Protein AF-A0A5C8IDQ5-F1 (afdb_monomer_lite)

Structure (mmCIF, N/CA/C/O backbone):
data_AF-A0A5C8IDQ5-F1
#
_entry.id   AF-A0A5C8IDQ5-F1
#
loop_
_atom_site.group_PDB
_atom_site.id
_atom_site.type_symbol
_atom_site.label_atom_id
_atom_site.label_alt_id
_atom_site.label_comp_id
_atom_site.label_asym_id
_atom_site.label_entity_id
_atom_site.label_seq_id
_atom_site.pdbx_PDB_ins_code
_atom_site.Cartn_x
_atom_site.Cartn_y
_atom_site.Cartn_z
_atom_site.occupancy
_atom_site.B_iso_or_equiv
_atom_site.auth_seq_id
_atom_site.auth_comp_id
_atom_site.auth_asym_id
_atom_site.auth_atom_id
_atom_site.pdbx_PDB_model_num
ATOM 1 N N . MET A 1 1 ? 40.822 -5.733 -47.829 1.00 59.22 1 MET A N 1
ATOM 2 C CA . MET A 1 1 ? 40.586 -5.567 -46.381 1.00 59.22 1 MET A CA 1
ATOM 3 C C . MET A 1 1 ? 41.148 -6.807 -45.716 1.00 59.22 1 MET A C 1
ATOM 5 O O . MET A 1 1 ? 40.797 -7.890 -46.171 1.00 59.22 1 MET A O 1
ATOM 9 N N . SER A 1 2 ? 42.101 -6.673 -44.792 1.00 81.75 2 SER A N 1
ATOM 10 C CA . SER A 1 2 ? 42.736 -7.850 -44.186 1.00 81.75 2 SER A CA 1
ATOM 11 C C . SER A 1 2 ? 41.795 -8.500 -43.164 1.00 81.75 2 SER A C 1
ATOM 13 O O . SER A 1 2 ? 40.924 -7.827 -42.611 1.00 81.75 2 SER A O 1
ATOM 15 N N . GLU A 1 3 ? 41.952 -9.799 -42.894 1.00 78.94 3 GLU A N 1
ATOM 16 C CA . GLU A 1 3 ? 41.183 -10.482 -41.836 1.00 78.94 3 GLU A CA 1
ATOM 17 C C . GLU A 1 3 ? 41.363 -9.810 -40.464 1.00 78.94 3 GLU A C 1
ATOM 19 O O . GLU A 1 3 ? 40.427 -9.766 -39.666 1.00 78.94 3 GLU A O 1
ATOM 24 N N . ALA A 1 4 ? 42.537 -9.222 -40.211 1.00 78.56 4 ALA A N 1
ATOM 25 C CA . ALA A 1 4 ? 42.820 -8.473 -38.991 1.00 78.56 4 ALA A CA 1
ATOM 26 C C . ALA A 1 4 ? 41.964 -7.198 -38.874 1.00 78.56 4 ALA A C 1
ATOM 28 O O . ALA A 1 4 ? 41.450 -6.900 -37.794 1.00 78.56 4 ALA A O 1
ATOM 29 N N . ASP A 1 5 ? 41.742 -6.483 -39.983 1.00 79.69 5 ASP A N 1
ATOM 30 C CA . ASP A 1 5 ? 40.886 -5.287 -40.010 1.00 79.69 5 ASP A CA 1
ATOM 31 C C . ASP A 1 5 ? 39.414 -5.642 -39.749 1.00 79.69 5 ASP A C 1
ATOM 33 O O . ASP A 1 5 ? 38.703 -4.907 -39.059 1.00 79.69 5 ASP A O 1
ATOM 37 N N . ALA A 1 6 ? 38.961 -6.792 -40.262 1.00 79.06 6 ALA A N 1
ATOM 38 C CA . ALA A 1 6 ? 37.604 -7.289 -40.048 1.00 79.06 6 ALA A CA 1
ATOM 39 C C . ALA A 1 6 ? 37.355 -7.667 -38.576 1.00 79.06 6 ALA A C 1
ATOM 41 O O . ALA A 1 6 ? 36.328 -7.290 -38.007 1.00 79.06 6 ALA A O 1
ATOM 42 N N . TRP A 1 7 ? 38.312 -8.344 -37.931 1.00 83.25 7 TRP A N 1
ATOM 43 C CA . TRP A 1 7 ? 38.231 -8.687 -36.507 1.00 83.25 7 TRP A CA 1
ATOM 44 C C . TRP A 1 7 ? 38.243 -7.457 -35.592 1.00 83.25 7 TRP A C 1
ATOM 46 O O . TRP A 1 7 ? 37.446 -7.376 -34.655 1.00 83.25 7 TRP A O 1
ATOM 56 N N . LEU A 1 8 ? 39.089 -6.466 -35.888 1.00 84.88 8 LEU A N 1
ATOM 57 C CA . LEU A 1 8 ? 39.118 -5.189 -35.167 1.00 84.88 8 LEU A CA 1
ATOM 58 C C . LEU A 1 8 ? 37.800 -4.416 -35.304 1.00 84.88 8 LEU A C 1
ATOM 60 O O . LEU A 1 8 ? 37.306 -3.863 -34.318 1.00 84.88 8 LEU A O 1
ATOM 64 N N . ALA A 1 9 ? 37.210 -4.392 -36.501 1.00 82.00 9 ALA A N 1
ATOM 65 C CA . ALA A 1 9 ? 35.910 -3.765 -36.729 1.00 82.00 9 ALA A CA 1
ATOM 66 C C . ALA A 1 9 ? 34.789 -4.471 -35.948 1.00 82.00 9 ALA A C 1
ATOM 68 O O . ALA A 1 9 ? 33.959 -3.801 -35.331 1.00 82.00 9 ALA A O 1
ATOM 69 N N . PHE A 1 10 ? 34.798 -5.807 -35.915 1.00 84.62 10 PHE A N 1
ATOM 70 C CA . PHE A 1 10 ? 33.817 -6.596 -35.170 1.00 84.62 10 PHE A CA 1
ATOM 71 C C . PHE A 1 10 ? 33.925 -6.378 -33.654 1.00 84.62 10 PHE A C 1
ATOM 73 O O . PHE A 1 10 ? 32.913 -6.133 -33.000 1.00 84.62 10 PHE A O 1
ATOM 80 N N . SER A 1 11 ? 35.144 -6.382 -33.100 1.00 85.19 11 SER A N 1
ATOM 81 C CA . SER A 1 11 ? 35.372 -6.105 -31.673 1.00 85.19 11 SER A CA 1
ATOM 82 C C . SER A 1 11 ? 34.874 -4.714 -31.282 1.00 85.19 11 SER A C 1
ATOM 84 O O . SER A 1 11 ? 34.146 -4.573 -30.305 1.00 85.19 11 SER A O 1
ATOM 86 N N . ARG A 1 12 ? 35.189 -3.685 -32.080 1.00 89.38 12 ARG A N 1
ATOM 87 C CA . ARG A 1 12 ? 34.711 -2.316 -31.823 1.00 89.38 12 ARG A CA 1
ATOM 88 C C . ARG A 1 12 ? 33.191 -2.214 -31.897 1.00 89.38 12 ARG A C 1
ATOM 90 O O . ARG A 1 12 ? 32.588 -1.518 -31.086 1.00 89.38 12 ARG A O 1
ATOM 97 N N . ALA A 1 13 ? 32.563 -2.904 -32.849 1.00 87.94 13 ALA A N 1
ATOM 98 C CA . ALA A 1 13 ? 31.108 -2.954 -32.941 1.00 87.94 13 ALA A CA 1
ATOM 99 C C . ALA A 1 13 ? 30.487 -3.622 -31.701 1.00 87.94 13 ALA A C 1
ATOM 101 O O . ALA A 1 13 ? 29.500 -3.114 -31.167 1.00 87.94 13 ALA A O 1
ATOM 102 N N . ALA A 1 14 ? 31.085 -4.708 -31.205 1.00 90.19 14 ALA A N 1
ATOM 103 C CA . ALA A 1 14 ? 30.645 -5.383 -29.987 1.00 90.19 14 ALA A CA 1
ATOM 104 C C . ALA A 1 14 ? 30.780 -4.489 -28.741 1.00 90.19 14 ALA A C 1
ATOM 106 O O . ALA A 1 14 ? 29.849 -4.421 -27.935 1.00 90.19 14 ALA A O 1
ATOM 107 N N . ASP A 1 15 ? 31.882 -3.747 -28.612 1.00 91.88 15 ASP A N 1
ATOM 108 C CA . ASP A 1 15 ? 32.081 -2.796 -27.511 1.00 91.88 15 ASP A CA 1
ATOM 109 C C . ASP A 1 15 ? 31.027 -1.680 -27.540 1.00 91.88 15 ASP A C 1
ATOM 111 O O . ASP A 1 15 ? 30.399 -1.384 -26.522 1.00 91.88 15 ASP A O 1
ATOM 115 N N . ILE A 1 16 ? 30.759 -1.108 -28.720 1.00 93.12 16 ILE A N 1
ATOM 116 C CA . ILE A 1 16 ? 29.728 -0.075 -28.903 1.00 93.12 16 ILE A CA 1
ATOM 117 C C . ILE A 1 16 ? 28.347 -0.611 -28.511 1.00 93.12 16 ILE A C 1
ATOM 119 O O . ILE A 1 16 ? 27.615 0.051 -27.771 1.00 93.12 16 ILE A O 1
ATOM 123 N N . LEU A 1 17 ? 27.992 -1.816 -28.966 1.00 93.19 17 LEU A N 1
ATOM 124 C CA . LEU A 1 17 ? 26.722 -2.453 -28.611 1.00 93.19 17 LEU A CA 1
ATOM 125 C C . LEU A 1 17 ? 26.616 -2.711 -27.106 1.00 93.19 17 LEU A C 1
ATOM 127 O O . LEU A 1 17 ? 25.554 -2.496 -26.522 1.00 93.19 17 LEU A O 1
ATOM 131 N N . THR A 1 18 ? 27.712 -3.112 -26.466 1.00 93.50 18 THR A N 1
ATOM 132 C CA . THR A 1 18 ? 27.758 -3.361 -25.020 1.00 93.50 18 THR A CA 1
ATOM 133 C C . THR A 1 18 ? 27.551 -2.071 -24.229 1.00 93.50 18 THR A C 1
ATOM 135 O O . THR A 1 18 ? 26.740 -2.037 -23.302 1.00 93.50 18 THR A O 1
ATOM 138 N N . VAL A 1 19 ? 28.216 -0.981 -24.624 1.00 93.44 19 VAL A N 1
ATOM 139 C CA . VAL A 1 19 ? 28.046 0.337 -23.994 1.00 93.44 19 VAL A CA 1
ATOM 140 C C . VAL A 1 19 ? 26.617 0.854 -24.177 1.00 93.44 19 VAL A C 1
ATOM 142 O O . VAL A 1 19 ? 26.014 1.346 -23.221 1.00 93.44 19 VAL A O 1
ATOM 145 N N . LEU A 1 20 ? 26.037 0.696 -25.370 1.00 94.75 20 LEU A N 1
ATOM 146 C CA . LEU A 1 20 ? 24.644 1.067 -25.631 1.00 94.75 20 LEU A CA 1
ATOM 147 C C . LEU A 1 20 ? 23.669 0.250 -24.779 1.00 94.75 20 LEU A C 1
ATOM 149 O O . LEU A 1 20 ? 22.762 0.821 -24.172 1.00 94.75 20 LEU A O 1
ATOM 153 N N . ALA A 1 21 ? 23.871 -1.064 -24.681 1.00 93.75 21 ALA A N 1
ATOM 154 C CA . ALA A 1 21 ? 23.047 -1.933 -23.847 1.00 93.75 21 ALA A CA 1
ATOM 155 C C . ALA A 1 21 ? 23.119 -1.528 -22.366 1.00 93.75 21 ALA A C 1
ATOM 157 O O . ALA A 1 21 ? 22.084 -1.426 -21.705 1.00 93.75 21 ALA A O 1
ATOM 158 N N . ALA A 1 22 ? 24.318 -1.223 -21.859 1.00 92.25 22 ALA A N 1
ATOM 159 C CA . ALA A 1 22 ? 24.508 -0.725 -20.500 1.00 92.25 22 ALA A CA 1
ATOM 160 C C . ALA A 1 22 ? 23.786 0.615 -20.268 1.00 92.25 22 ALA A C 1
ATOM 162 O O . ALA A 1 22 ? 23.080 0.770 -19.269 1.00 92.25 22 ALA A O 1
ATOM 163 N N . ALA A 1 23 ? 23.894 1.565 -21.202 1.00 93.75 23 ALA A N 1
ATOM 164 C CA . ALA A 1 23 ? 23.209 2.853 -21.105 1.00 93.75 23 ALA A CA 1
ATOM 165 C C . ALA A 1 23 ? 21.679 2.694 -21.103 1.00 93.75 23 ALA A C 1
ATOM 167 O O . ALA A 1 23 ? 20.997 3.276 -20.256 1.00 93.75 23 ALA A O 1
ATOM 168 N N . ILE A 1 24 ? 21.137 1.861 -21.997 1.00 93.19 24 ILE A N 1
ATOM 169 C CA . ILE A 1 24 ? 19.701 1.555 -22.060 1.00 93.19 24 ILE A CA 1
ATOM 170 C C . ILE A 1 24 ? 19.233 0.897 -20.759 1.00 93.19 24 ILE A C 1
ATOM 172 O O . ILE A 1 24 ? 18.182 1.265 -20.236 1.00 93.19 24 ILE A O 1
ATOM 176 N N . ALA A 1 25 ? 20.013 -0.031 -20.200 1.00 89.00 25 ALA A N 1
ATOM 177 C CA . ALA A 1 25 ? 19.684 -0.678 -18.935 1.00 89.00 25 ALA A CA 1
ATOM 178 C C . ALA A 1 25 ? 19.611 0.335 -17.779 1.00 89.00 25 ALA A C 1
ATOM 180 O O . ALA A 1 25 ? 18.625 0.353 -17.039 1.00 89.00 25 ALA A O 1
ATOM 181 N N . ILE A 1 26 ? 20.604 1.223 -17.655 1.00 90.50 26 ILE A N 1
ATOM 182 C CA . ILE A 1 26 ? 20.632 2.264 -16.614 1.00 90.50 26 ILE A CA 1
ATOM 183 C C . ILE A 1 26 ? 19.447 3.222 -16.775 1.00 90.50 26 ILE A C 1
ATOM 185 O O . ILE A 1 26 ? 18.721 3.478 -15.812 1.00 90.50 26 ILE A O 1
ATOM 189 N N . LEU A 1 27 ? 19.210 3.718 -17.992 1.00 89.69 27 LEU A N 1
ATOM 190 C CA . LEU A 1 27 ? 18.087 4.608 -18.287 1.00 89.69 27 LEU A CA 1
ATOM 191 C C . LEU A 1 27 ? 16.742 3.929 -18.019 1.00 89.69 27 LEU A C 1
ATOM 193 O O . LEU A 1 27 ? 15.842 4.557 -17.466 1.00 89.69 27 LEU A O 1
ATOM 197 N N . GLY A 1 28 ? 16.619 2.640 -18.335 1.00 83.62 28 GLY A N 1
A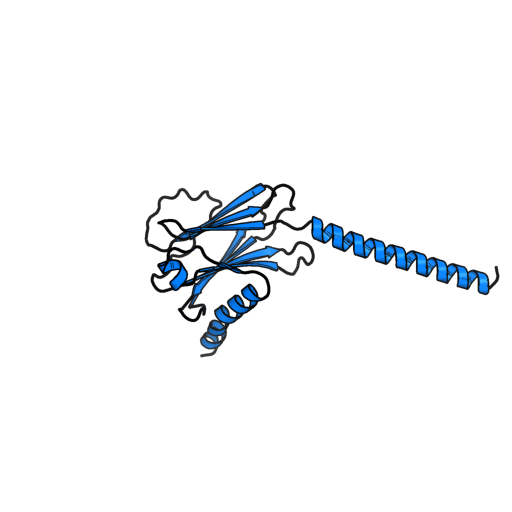TOM 198 C CA . GLY A 1 28 ? 15.445 1.833 -18.023 1.00 83.62 28 GLY A CA 1
ATOM 199 C C . GLY A 1 28 ? 15.184 1.757 -16.520 1.00 83.62 28 GLY A C 1
ATOM 200 O O . GLY A 1 28 ? 14.057 1.991 -16.082 1.00 83.62 28 GLY A O 1
ATOM 201 N N . VAL A 1 29 ? 16.221 1.511 -15.712 1.00 84.19 29 VAL A N 1
ATOM 202 C CA . VAL A 1 29 ? 16.115 1.489 -14.243 1.00 84.19 29 VAL A CA 1
ATOM 203 C C . VAL A 1 29 ? 15.731 2.864 -13.692 1.00 84.19 29 VAL A C 1
ATOM 205 O O . VAL A 1 29 ? 14.835 2.952 -12.848 1.00 84.19 29 VAL A O 1
ATOM 208 N N . LEU A 1 30 ? 16.350 3.940 -14.183 1.00 85.12 30 LEU A N 1
ATOM 209 C CA . LEU A 1 30 ? 16.043 5.310 -13.763 1.00 85.12 30 LEU A CA 1
ATOM 210 C C . LEU A 1 30 ? 14.611 5.709 -14.123 1.00 85.12 30 LEU A C 1
ATOM 212 O O . LEU A 1 30 ? 13.868 6.187 -13.263 1.00 85.12 30 LEU A O 1
ATOM 216 N N . ALA A 1 31 ? 14.187 5.453 -15.361 1.00 80.44 31 ALA A N 1
ATOM 217 C CA . ALA A 1 31 ? 12.824 5.710 -15.808 1.00 80.44 31 ALA A CA 1
ATOM 218 C C . ALA A 1 31 ? 11.820 4.908 -14.973 1.00 80.44 31 ALA A C 1
ATOM 220 O O . ALA A 1 31 ? 10.822 5.459 -14.508 1.00 80.44 31 ALA A O 1
ATOM 221 N N . ALA A 1 32 ? 12.107 3.634 -14.708 1.00 76.19 32 ALA A N 1
ATOM 222 C CA . ALA A 1 32 ? 11.298 2.764 -13.864 1.00 76.19 32 ALA A CA 1
ATOM 223 C C . ALA A 1 32 ? 11.235 3.221 -12.395 1.00 76.19 32 ALA A C 1
ATOM 225 O O . ALA A 1 32 ? 10.241 2.965 -11.713 1.00 76.19 32 ALA A O 1
ATOM 226 N N . TRP A 1 33 ? 12.277 3.878 -11.884 1.00 79.56 33 TRP A N 1
ATOM 227 C CA . TRP A 1 33 ? 12.313 4.433 -10.530 1.00 79.56 33 TRP A CA 1
ATOM 228 C C . TRP A 1 33 ? 11.556 5.762 -10.418 1.00 79.56 33 TRP A C 1
ATOM 230 O O . TRP A 1 33 ? 10.793 5.958 -9.471 1.00 79.56 33 TRP A O 1
ATOM 240 N N . LEU A 1 34 ? 11.685 6.637 -11.416 1.00 79.88 34 LEU A N 1
ATOM 241 C CA . LEU A 1 34 ? 10.955 7.906 -11.486 1.00 79.88 34 LEU A CA 1
ATOM 242 C C . LEU A 1 34 ? 9.463 7.711 -11.790 1.00 79.88 34 LEU A C 1
ATOM 244 O O . LEU A 1 34 ? 8.628 8.468 -11.305 1.00 79.88 34 LEU A O 1
ATOM 248 N N . SER A 1 35 ? 9.110 6.662 -12.534 1.00 72.31 35 SER A N 1
ATOM 249 C CA . SER A 1 35 ? 7.735 6.369 -12.968 1.00 72.31 35 SER A CA 1
ATOM 250 C C . SER A 1 35 ? 6.869 5.680 -11.908 1.00 72.31 35 SER A C 1
ATOM 252 O O . SER A 1 35 ? 5.787 5.186 -12.230 1.00 72.31 35 SER A O 1
ATOM 254 N N . ARG A 1 36 ? 7.326 5.579 -10.657 1.00 82.25 36 ARG A N 1
ATOM 255 C CA . ARG A 1 36 ? 6.597 4.836 -9.621 1.00 82.25 36 ARG A CA 1
ATOM 256 C C . ARG A 1 36 ? 5.440 5.669 -9.058 1.00 82.25 36 ARG A C 1
ATOM 258 O O . ARG A 1 36 ? 5.631 6.857 -8.788 1.00 82.25 36 ARG A O 1
ATOM 265 N N . PRO A 1 37 ? 4.260 5.068 -8.820 1.00 85.62 37 PRO A N 1
ATOM 266 C CA . PRO A 1 37 ? 3.234 5.711 -8.014 1.00 85.62 37 PRO A CA 1
ATOM 267 C C . PRO A 1 37 ? 3.790 5.959 -6.610 1.00 85.62 37 PRO A C 1
ATOM 269 O O . PRO A 1 37 ? 4.487 5.113 -6.041 1.00 85.62 37 PRO A O 1
ATOM 272 N N . ARG A 1 38 ? 3.497 7.135 -6.057 1.00 88.75 38 ARG A N 1
ATOM 273 C CA . 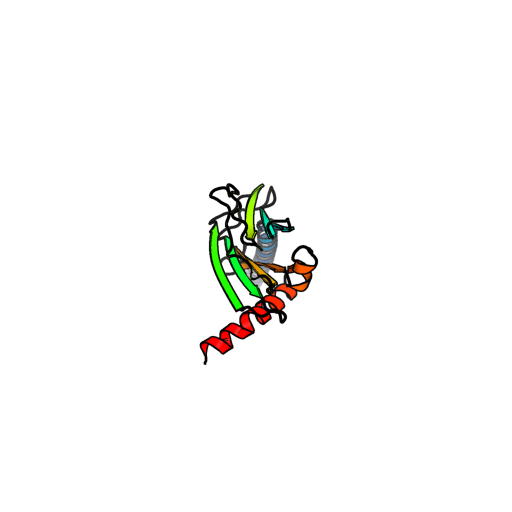ARG A 1 38 ? 3.969 7.564 -4.736 1.00 88.75 38 ARG A CA 1
ATOM 274 C C . ARG A 1 38 ? 2.770 7.655 -3.808 1.00 88.75 38 ARG A C 1
ATOM 276 O O . ARG A 1 38 ? 2.243 8.742 -3.575 1.00 88.75 38 ARG A O 1
ATOM 283 N N . LEU A 1 39 ? 2.332 6.488 -3.344 1.00 89.56 39 LEU A N 1
ATOM 284 C CA . LEU A 1 39 ? 1.225 6.369 -2.404 1.00 89.56 39 LEU A CA 1
ATOM 285 C C . LEU A 1 39 ? 1.712 6.625 -0.980 1.00 89.56 39 LEU A C 1
ATOM 287 O O . LEU A 1 39 ? 2.593 5.919 -0.472 1.00 89.56 39 LEU A O 1
ATOM 291 N N . THR A 1 40 ? 1.102 7.614 -0.342 1.00 90.56 40 THR A N 1
ATOM 292 C CA . THR A 1 40 ? 1.264 7.894 1.080 1.00 90.56 40 THR A CA 1
ATOM 293 C C . THR A 1 40 ? 0.018 7.415 1.803 1.00 90.56 40 THR A C 1
ATOM 295 O O . THR A 1 40 ? -1.096 7.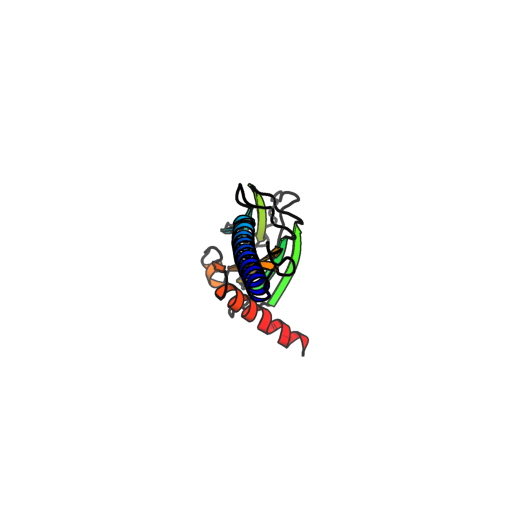627 1.332 1.00 90.56 40 THR A O 1
ATOM 298 N N . ILE A 1 41 ? 0.222 6.725 2.921 1.00 90.50 41 ILE A N 1
ATOM 299 C CA . ILE A 1 41 ? -0.851 6.148 3.725 1.00 90.50 41 ILE A CA 1
ATOM 300 C C . ILE A 1 41 ? -0.813 6.843 5.077 1.00 90.50 41 ILE A C 1
ATOM 302 O O . ILE A 1 41 ? 0.211 6.806 5.761 1.00 90.50 41 ILE A O 1
ATOM 306 N N . HIS A 1 42 ? -1.922 7.481 5.422 1.00 89.94 42 HIS A N 1
ATOM 307 C CA . HIS A 1 42 ? -2.110 8.232 6.650 1.00 89.94 42 HIS A CA 1
ATOM 308 C C . HIS A 1 42 ? -3.205 7.558 7.471 1.00 89.94 42 HIS A C 1
ATOM 310 O O . HIS A 1 42 ? -4.388 7.765 7.194 1.00 89.94 42 HIS A O 1
ATOM 316 N N . PRO A 1 43 ? -2.833 6.720 8.448 1.00 89.44 43 PRO A N 1
ATOM 317 C CA . PRO A 1 43 ? -3.792 6.232 9.414 1.00 89.44 43 PRO A CA 1
ATOM 318 C C . PRO A 1 43 ? -4.081 7.310 10.462 1.00 89.44 43 PRO A C 1
ATOM 320 O O . PRO A 1 43 ? -3.170 7.966 10.970 1.00 89.44 43 PRO A O 1
ATOM 323 N N . PHE A 1 44 ? -5.347 7.450 10.812 1.00 87.00 44 PHE A N 1
ATOM 324 C CA . PHE A 1 44 ? -5.853 8.353 11.829 1.00 87.00 44 PHE A CA 1
ATOM 325 C C . PHE A 1 44 ? -6.875 7.608 12.684 1.00 87.00 44 PHE A C 1
ATOM 327 O O . PHE A 1 44 ? -7.704 6.879 12.154 1.00 87.00 44 PHE A O 1
ATOM 334 N N . VAL A 1 45 ? -6.800 7.763 14.001 1.00 84.06 45 VAL A N 1
ATOM 335 C CA . VAL A 1 45 ? -7.756 7.149 14.927 1.00 84.06 45 VAL A CA 1
ATOM 336 C C . VAL A 1 45 ? -8.626 8.255 15.496 1.00 84.06 45 VAL A C 1
ATOM 338 O O . VAL A 1 45 ? -8.105 9.230 16.039 1.00 84.06 45 VAL A O 1
ATOM 341 N N . ASP A 1 46 ? -9.934 8.092 15.366 1.00 76.38 46 ASP A N 1
ATOM 342 C CA . ASP A 1 46 ? -10.944 8.967 15.944 1.00 76.38 46 ASP A CA 1
ATOM 343 C C . ASP A 1 46 ? -11.830 8.196 16.933 1.00 76.38 46 ASP A C 1
ATOM 345 O O . ASP A 1 46 ? -11.560 7.048 17.289 1.00 76.38 46 ASP A O 1
ATOM 349 N N . GLN A 1 47 ? -12.879 8.854 17.429 1.00 69.44 47 GLN A N 1
ATOM 350 C CA . GLN A 1 47 ? -13.823 8.258 18.379 1.00 69.44 47 GLN A CA 1
ATOM 351 C C . GLN A 1 47 ? -14.637 7.100 17.774 1.00 69.44 47 GLN A C 1
ATOM 353 O O . GLN A 1 47 ? -15.183 6.286 18.515 1.00 69.44 47 GLN A O 1
ATOM 358 N N . SER A 1 48 ? -14.709 7.021 16.447 1.00 66.25 48 SER A N 1
ATOM 359 C CA . SER A 1 48 ? -15.499 6.057 15.680 1.00 66.25 48 SER A CA 1
ATOM 360 C C . SER A 1 48 ? -14.688 4.813 15.305 1.00 66.25 48 SER A C 1
ATOM 362 O O . SER A 1 48 ? -15.230 3.714 15.139 1.00 66.25 48 SER A O 1
ATOM 364 N N . GLY A 1 49 ? -13.371 4.966 15.175 1.00 78.31 49 GLY A N 1
ATOM 365 C CA . GLY A 1 49 ? -12.454 3.884 14.858 1.00 78.31 49 GLY A CA 1
ATOM 366 C C . GLY A 1 49 ? -11.181 4.366 14.170 1.00 78.31 49 GLY A C 1
ATOM 367 O O . GLY A 1 49 ? -10.573 5.361 14.554 1.00 78.31 49 GLY A O 1
ATOM 368 N N . LEU A 1 50 ? -10.736 3.601 13.177 1.00 82.44 50 LEU A N 1
ATOM 369 C CA . LEU A 1 50 ? -9.550 3.871 12.377 1.00 82.44 50 LEU A CA 1
ATOM 370 C C . LEU A 1 50 ? -9.958 4.323 10.976 1.00 82.44 50 LEU A C 1
ATOM 372 O O . LEU A 1 50 ? -10.499 3.559 10.185 1.00 82.44 50 LEU A O 1
ATOM 376 N N . THR A 1 51 ? -9.586 5.544 10.642 1.00 85.81 51 THR A N 1
ATOM 377 C CA . THR A 1 51 ? -9.689 6.114 9.307 1.00 85.81 51 THR A CA 1
ATOM 378 C C . THR A 1 51 ? -8.331 6.015 8.617 1.00 85.81 51 THR A C 1
ATOM 380 O O . THR A 1 51 ? -7.306 6.427 9.157 1.00 85.81 51 THR A O 1
ATOM 383 N N . VAL A 1 52 ? -8.284 5.466 7.408 1.00 87.25 52 VAL A N 1
ATOM 384 C CA . VAL A 1 52 ? -7.057 5.332 6.618 1.00 87.25 52 VAL A CA 1
ATOM 385 C C . VAL A 1 52 ? -7.208 6.106 5.322 1.00 87.25 52 VAL A C 1
ATOM 387 O O . VAL A 1 52 ? -7.970 5.713 4.445 1.00 87.25 52 VAL A O 1
ATOM 390 N N . SER A 1 53 ? -6.435 7.179 5.171 1.00 88.50 53 SER A N 1
ATOM 391 C CA . SER A 1 53 ? -6.361 7.914 3.911 1.00 88.50 53 SER A CA 1
ATOM 392 C C . SER A 1 53 ? -5.180 7.436 3.072 1.00 88.50 53 SER A C 1
ATOM 394 O O . SER A 1 53 ? -4.055 7.310 3.565 1.00 88.50 53 SER A O 1
ATOM 396 N N . ILE A 1 54 ? -5.430 7.181 1.791 1.00 90.31 54 ILE A N 1
ATOM 397 C CA . ILE A 1 54 ? -4.422 6.817 0.799 1.00 90.31 54 ILE A CA 1
ATOM 398 C C . ILE A 1 54 ? -4.405 7.884 -0.273 1.00 90.31 54 ILE A C 1
ATOM 400 O O . ILE A 1 54 ? -5.384 8.076 -0.988 1.00 90.31 54 ILE A O 1
ATOM 404 N N . ILE A 1 55 ? -3.269 8.563 -0.393 1.00 92.06 55 ILE A N 1
ATOM 405 C CA . ILE A 1 55 ? -3.104 9.703 -1.289 1.00 92.06 55 ILE A CA 1
ATOM 406 C C . ILE A 1 55 ? -1.975 9.405 -2.260 1.00 92.06 55 ILE A C 1
ATOM 408 O O . ILE A 1 55 ? -0.858 9.069 -1.857 1.00 92.06 55 ILE A O 1
ATOM 412 N N . ASN A 1 56 ? -2.249 9.556 -3.553 1.00 93.19 56 ASN A N 1
ATOM 413 C CA . ASN A 1 56 ? -1.207 9.518 -4.562 1.00 93.19 56 ASN A CA 1
ATOM 414 C C . ASN A 1 56 ? -0.589 10.910 -4.717 1.00 93.19 56 ASN A C 1
ATOM 416 O O . ASN A 1 56 ? -1.270 11.873 -5.060 1.00 93.19 56 ASN A O 1
ATOM 420 N N . SER A 1 57 ? 0.714 11.025 -4.462 1.00 90.50 57 SER A N 1
ATOM 421 C CA . SER A 1 57 ? 1.415 12.314 -4.466 1.00 90.50 57 SER A CA 1
ATOM 422 C C . SER A 1 57 ? 1.268 13.041 -5.808 1.00 90.50 57 SER A C 1
ATOM 424 O O . SER A 1 57 ? 1.329 12.424 -6.873 1.00 90.50 57 SER A O 1
ATOM 426 N N . ARG 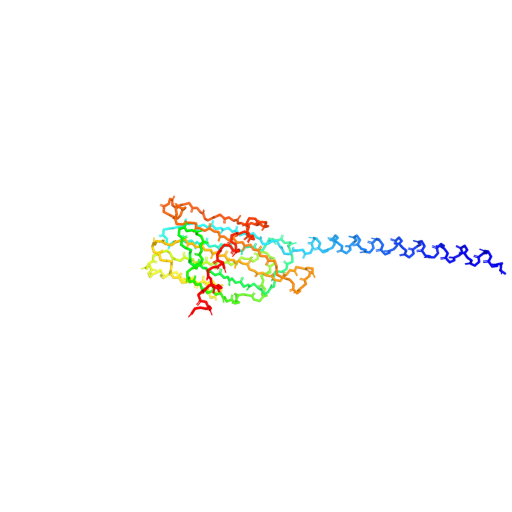A 1 58 ? 1.139 14.373 -5.780 1.00 87.31 58 ARG A N 1
ATOM 427 C CA . ARG A 1 58 ? 1.139 15.187 -7.007 1.00 87.31 58 ARG A CA 1
ATOM 428 C C . ARG A 1 58 ? 2.457 14.981 -7.769 1.00 87.31 58 ARG A C 1
ATOM 430 O O . ARG A 1 58 ? 3.529 14.973 -7.168 1.00 87.31 58 ARG A O 1
ATOM 437 N N . GLY A 1 59 ? 2.368 14.781 -9.085 1.00 83.62 59 GLY A N 1
ATOM 438 C CA . GLY A 1 59 ? 3.527 14.527 -9.953 1.00 83.62 59 GLY A CA 1
ATOM 439 C C . GLY A 1 59 ? 4.026 13.075 -9.989 1.00 83.62 59 GLY A C 1
ATOM 440 O O . GLY A 1 59 ? 5.070 12.809 -10.579 1.00 83.62 59 GLY A O 1
ATOM 441 N N . SER A 1 60 ? 3.317 12.129 -9.369 1.00 87.69 60 SER A N 1
ATOM 442 C CA . SER A 1 60 ? 3.581 10.695 -9.531 1.00 87.69 60 SER A CA 1
ATOM 443 C C . SER A 1 60 ? 2.911 10.133 -10.798 1.00 87.69 60 SER A C 1
ATOM 445 O O . SER A 1 60 ? 2.277 10.857 -11.565 1.00 87.69 60 SER A O 1
ATOM 447 N N . ARG A 1 61 ? 3.024 8.818 -11.024 1.00 88.38 61 ARG A N 1
ATOM 448 C CA . ARG A 1 61 ? 2.149 8.100 -11.965 1.00 88.38 61 ARG A CA 1
ATOM 449 C C . ARG A 1 61 ? 0.906 7.538 -11.264 1.00 88.38 61 ARG A C 1
ATOM 451 O O . ARG A 1 61 ? 0.941 7.335 -10.047 1.00 88.38 61 ARG A O 1
ATOM 458 N N . PRO A 1 62 ? -0.175 7.243 -12.010 1.00 90.81 62 PRO A N 1
ATOM 459 C CA . PRO A 1 62 ? -1.337 6.576 -11.441 1.00 90.81 62 PRO A CA 1
ATOM 460 C C . PRO A 1 62 ? -0.961 5.221 -10.824 1.00 90.81 62 PRO A C 1
ATOM 462 O O . PRO A 1 62 ? -0.153 4.475 -11.385 1.00 90.81 62 PRO A O 1
ATOM 465 N N . ALA A 1 63 ? -1.546 4.906 -9.670 1.00 91.69 63 ALA A N 1
ATOM 466 C CA . ALA A 1 63 ? -1.559 3.543 -9.148 1.00 91.69 63 ALA A CA 1
ATOM 467 C C . ALA A 1 63 ? -2.721 2.786 -9.795 1.00 91.69 63 ALA A C 1
ATOM 469 O O . ALA A 1 63 ? -3.757 3.393 -10.040 1.00 91.69 63 ALA A O 1
ATOM 470 N N . TYR A 1 64 ? -2.560 1.490 -10.064 1.00 92.06 64 TYR A N 1
ATOM 471 C CA . TYR A 1 64 ? -3.578 0.669 -10.727 1.00 92.06 64 TYR A CA 1
ATOM 472 C C . TYR A 1 64 ? -3.889 -0.595 -9.934 1.00 92.06 64 TYR A C 1
ATOM 474 O O . TYR A 1 64 ? -2.996 -1.130 -9.268 1.00 92.06 64 TYR A O 1
ATOM 482 N N . ASN A 1 65 ? -5.112 -1.101 -10.097 1.00 92.50 65 ASN A N 1
ATOM 483 C CA . ASN A 1 65 ? -5.641 -2.316 -9.473 1.00 92.50 65 ASN A CA 1
ATOM 484 C C . ASN A 1 65 ? -5.386 -2.302 -7.963 1.00 92.50 65 ASN A C 1
ATOM 486 O O . ASN A 1 65 ? -4.626 -3.124 -7.443 1.00 92.50 65 ASN A O 1
ATOM 490 N N . LEU A 1 66 ? -5.909 -1.259 -7.316 1.00 91.69 66 LEU A N 1
ATOM 491 C CA . LEU A 1 66 ? -5.834 -1.087 -5.880 1.00 91.69 66 LEU A CA 1
ATOM 492 C C . LEU A 1 66 ? -6.839 -2.031 -5.240 1.00 91.69 66 LEU A C 1
ATOM 494 O O . LEU A 1 66 ? -8.035 -1.933 -5.498 1.00 91.69 66 LEU A O 1
ATOM 498 N N . ASP A 1 67 ? -6.335 -2.882 -4.363 1.00 91.38 67 ASP A N 1
ATOM 499 C CA . ASP A 1 67 ? -7.120 -3.836 -3.597 1.00 91.38 67 ASP A CA 1
ATOM 500 C C . ASP A 1 67 ? -6.726 -3.693 -2.126 1.00 91.38 67 ASP A C 1
ATOM 502 O O . ASP A 1 67 ? -5.579 -3.343 -1.808 1.00 91.38 67 ASP A O 1
ATOM 506 N N . TRP A 1 68 ? -7.638 -4.026 -1.223 1.00 90.00 68 TRP A N 1
ATOM 507 C CA . TRP A 1 68 ? -7.336 -4.105 0.202 1.00 90.00 68 TRP A CA 1
ATOM 508 C C . TRP A 1 68 ? -7.654 -5.498 0.750 1.00 90.00 68 TRP A C 1
ATOM 510 O O . TRP A 1 68 ? -8.364 -6.296 0.141 1.00 90.00 68 TRP A O 1
ATOM 520 N N . VAL A 1 69 ? -7.048 -5.815 1.885 1.00 89.50 69 VAL A N 1
ATOM 521 C CA . VAL A 1 69 ? -7.383 -6.968 2.725 1.00 89.50 69 VAL A CA 1
ATOM 522 C C . VAL A 1 69 ? -7.433 -6.475 4.146 1.00 89.50 69 VAL A C 1
ATOM 524 O O . VAL A 1 69 ? -6.595 -5.666 4.541 1.00 89.50 69 VAL A O 1
ATOM 527 N N . TRP A 1 70 ? -8.390 -6.970 4.901 1.00 88.50 70 TRP A N 1
ATOM 528 C CA . TRP A 1 70 ? -8.501 -6.744 6.321 1.00 88.50 70 TRP A CA 1
ATOM 529 C C . TRP A 1 70 ? -8.599 -8.076 7.046 1.00 88.50 70 TRP A C 1
ATOM 531 O O . TRP A 1 70 ? -9.271 -8.992 6.573 1.00 88.50 70 TRP A O 1
ATOM 541 N N . GLU A 1 71 ? -7.949 -8.155 8.201 1.00 90.50 71 GLU A N 1
ATOM 542 C CA . GLU A 1 71 ? -7.996 -9.312 9.085 1.00 90.50 71 GLU A CA 1
ATOM 543 C C . GLU A 1 71 ? -8.116 -8.871 10.544 1.00 90.50 71 GLU A C 1
ATOM 545 O O . GLU A 1 71 ? -7.402 -7.969 10.996 1.00 90.50 71 GLU A O 1
ATOM 550 N N . GLY A 1 72 ? -8.993 -9.538 11.293 1.00 89.88 72 GLY A N 1
ATOM 551 C CA . GLY A 1 72 ? -9.035 -9.461 12.749 1.00 89.88 72 GLY A CA 1
ATOM 552 C C . GLY A 1 72 ? -7.911 -10.298 13.356 1.00 89.88 72 GLY A C 1
ATOM 553 O O . GLY A 1 72 ? -7.761 -11.479 13.029 1.00 89.88 72 GLY A O 1
ATOM 554 N N . LEU A 1 73 ? -7.114 -9.693 14.237 1.00 90.31 73 LEU A N 1
ATOM 555 C CA . LEU A 1 73 ? -5.959 -10.331 14.870 1.00 90.31 73 LEU A CA 1
ATOM 556 C C . LEU A 1 73 ? -6.254 -10.730 16.317 1.00 90.31 73 LEU A C 1
ATOM 558 O O . LEU A 1 73 ? -6.808 -9.941 17.080 1.00 90.31 73 LEU A O 1
ATOM 562 N N . ASN A 1 74 ? -5.799 -11.913 16.728 1.00 88.75 74 ASN A N 1
ATOM 563 C CA . ASN A 1 74 ? -5.729 -12.273 18.148 1.00 88.75 74 ASN A CA 1
ATOM 564 C C . ASN A 1 74 ? -4.525 -11.601 18.852 1.00 88.75 74 ASN A C 1
ATOM 566 O O . ASN A 1 74 ? -3.697 -10.942 18.218 1.00 88.75 74 ASN A O 1
ATOM 570 N N . ASP A 1 75 ? -4.385 -11.820 20.162 1.00 86.44 75 ASP A N 1
ATOM 571 C CA . ASP A 1 75 ? -3.272 -11.283 20.967 1.00 86.44 75 ASP A CA 1
ATOM 572 C C . ASP A 1 75 ? -1.883 -11.778 20.516 1.00 86.44 75 ASP A C 1
ATOM 574 O O . ASP A 1 75 ? -0.869 -11.131 20.777 1.00 86.44 75 ASP A O 1
ATOM 578 N N . LEU A 1 76 ? -1.825 -12.906 19.799 1.00 85.69 76 LEU A N 1
ATOM 579 C CA . LEU A 1 76 ? -0.600 -13.465 19.219 1.00 85.69 76 LEU A CA 1
ATOM 580 C C . LEU A 1 76 ? -0.274 -12.877 17.832 1.00 85.69 76 LEU A C 1
ATOM 582 O O . LEU A 1 76 ? 0.780 -13.179 17.267 1.00 85.69 76 LEU A O 1
ATOM 586 N N . GLY A 1 77 ? -1.150 -12.033 17.278 1.00 84.56 77 GLY A N 1
ATOM 587 C CA . GLY A 1 77 ? -1.013 -11.463 15.938 1.00 84.56 77 GLY A CA 1
ATOM 588 C C . GLY A 1 77 ? -1.371 -12.430 14.805 1.00 84.56 77 GLY A C 1
ATOM 589 O O . GLY A 1 77 ? -0.906 -12.243 13.681 1.00 84.56 77 GLY A O 1
ATOM 590 N N . GLU A 1 78 ? -2.157 -13.467 15.090 1.00 89.31 78 GLU A N 1
ATOM 591 C CA . GLU A 1 78 ? -2.676 -14.415 14.101 1.00 89.31 78 GLU A CA 1
ATOM 592 C C . GLU A 1 78 ? -4.066 -13.984 13.614 1.00 89.31 78 GLU A C 1
ATOM 594 O O . GLU A 1 78 ? -4.877 -13.495 14.407 1.00 89.31 78 GLU A O 1
ATOM 599 N N . ALA A 1 79 ? -4.352 -14.188 12.324 1.00 88.31 79 ALA A N 1
ATOM 600 C CA . ALA A 1 79 ? -5.645 -13.852 11.737 1.00 88.31 79 ALA A CA 1
ATOM 601 C C . ALA A 1 79 ? -6.728 -14.846 12.184 1.00 88.31 79 ALA A C 1
ATOM 603 O O . ALA A 1 79 ? -6.530 -16.063 12.124 1.00 88.31 79 ALA A O 1
ATOM 604 N N . ARG A 1 80 ? -7.883 -14.329 12.618 1.00 86.12 80 ARG A N 1
ATOM 605 C CA . ARG A 1 80 ? -9.055 -15.138 13.010 1.00 86.12 80 ARG A CA 1
ATOM 606 C C . ARG A 1 80 ? -10.152 -15.129 11.957 1.00 86.12 80 ARG A C 1
ATOM 608 O O . ARG A 1 80 ? -10.783 -16.152 11.710 1.00 86.12 80 ARG A O 1
ATOM 615 N N . HIS A 1 81 ? -10.372 -13.971 11.357 1.00 84.69 81 HIS A N 1
ATOM 616 C CA . HIS A 1 81 ? -11.304 -13.736 10.265 1.00 84.69 81 HIS A CA 1
ATOM 617 C C . HIS A 1 81 ? -10.771 -12.580 9.426 1.00 84.69 81 HIS A C 1
ATOM 619 O O . HIS A 1 81 ? -9.854 -11.868 9.842 1.00 84.69 81 HIS A O 1
ATOM 625 N N . GLY A 1 82 ? -11.317 -12.422 8.230 1.00 83.19 82 GLY A N 1
ATOM 626 C CA . GLY A 1 82 ? -10.895 -11.375 7.324 1.00 83.19 82 GLY A CA 1
ATOM 627 C C . GLY A 1 82 ? -11.695 -11.376 6.036 1.00 83.19 82 GLY A C 1
ATOM 628 O O . GLY A 1 82 ? -12.397 -12.334 5.711 1.00 83.19 82 GLY A O 1
ATOM 629 N N . THR A 1 83 ? -11.577 -10.282 5.303 1.00 85.06 83 THR A N 1
ATOM 630 C CA . THR A 1 83 ? -12.124 -10.130 3.956 1.00 85.06 83 THR A CA 1
ATOM 631 C C . THR A 1 83 ? -11.181 -9.262 3.131 1.00 85.06 83 THR A C 1
ATOM 633 O O . THR A 1 83 ? -10.286 -8.603 3.662 1.00 85.06 83 THR A O 1
ATOM 636 N N . GLY A 1 84 ? -11.337 -9.273 1.817 1.00 83.56 84 GLY A N 1
ATOM 637 C CA . GLY A 1 84 ? -10.559 -8.420 0.939 1.00 83.56 84 GLY A CA 1
ATOM 638 C C . GLY A 1 84 ? -11.177 -8.368 -0.438 1.00 83.56 84 GLY A C 1
ATOM 639 O O . GLY A 1 84 ? -11.568 -9.395 -0.991 1.00 83.56 84 GLY A O 1
ATOM 640 N N . GLU A 1 85 ? -11.234 -7.167 -0.992 1.00 83.50 85 GLU A N 1
ATOM 641 C CA . GLU A 1 85 ? -11.912 -6.907 -2.252 1.00 83.50 85 GLU A CA 1
ATOM 642 C C . GLU A 1 85 ? -11.087 -5.954 -3.127 1.00 83.50 85 GLU A C 1
ATOM 644 O O . GLU A 1 85 ? -10.280 -5.158 -2.618 1.00 83.50 85 GLU A O 1
ATOM 649 N N . PRO A 1 86 ? -11.253 -6.034 -4.460 1.00 86.81 86 PRO A N 1
ATOM 650 C CA . PRO A 1 86 ? -10.820 -4.970 -5.347 1.00 86.81 86 PRO A CA 1
ATOM 651 C C . PRO A 1 86 ? -11.480 -3.664 -4.926 1.00 86.81 86 PRO A C 1
ATOM 653 O O . PRO A 1 86 ? -12.691 -3.602 -4.742 1.00 86.81 86 PRO A O 1
ATOM 656 N N . TRP A 1 87 ? -10.680 -2.618 -4.776 1.00 84.50 87 TRP A N 1
ATOM 657 C CA . TRP A 1 87 ? -11.167 -1.334 -4.290 1.00 84.50 87 TRP A CA 1
ATOM 658 C C . TRP A 1 87 ? -11.351 -0.346 -5.425 1.00 84.50 87 TRP A C 1
ATOM 660 O O . TRP A 1 87 ? -12.408 0.257 -5.580 1.00 84.50 87 TRP A O 1
ATOM 670 N N . GLN A 1 88 ? -10.306 -0.167 -6.231 1.00 87.00 88 GLN A N 1
ATOM 671 C CA . GLN A 1 88 ? -10.308 0.839 -7.276 1.00 87.00 88 GLN A CA 1
ATOM 672 C C . GLN A 1 88 ? -9.358 0.469 -8.412 1.00 87.00 88 GLN A C 1
ATOM 674 O O . GLN A 1 88 ? -8.203 0.099 -8.207 1.00 87.00 88 GLN A O 1
ATOM 679 N N . ASN A 1 89 ? -9.826 0.644 -9.647 1.00 89.38 89 ASN A N 1
ATOM 680 C CA . ASN A 1 89 ? -9.029 0.354 -10.838 1.00 89.38 89 ASN A CA 1
ATOM 681 C C . ASN A 1 89 ? -7.810 1.271 -10.970 1.00 89.38 89 ASN A C 1
ATOM 683 O O . ASN A 1 89 ? -6.745 0.805 -11.376 1.00 89.38 89 ASN A O 1
ATOM 687 N N . SER A 1 90 ? -7.942 2.556 -10.629 1.00 92.38 90 SER A N 1
ATOM 688 C CA . SER A 1 90 ? -6.828 3.501 -10.653 1.00 92.38 90 SER A CA 1
ATOM 689 C C . SER A 1 90 ? -6.982 4.655 -9.667 1.00 92.38 90 SER A C 1
ATOM 691 O O . SER A 1 90 ? -8.083 5.149 -9.441 1.00 92.38 90 SER A O 1
ATOM 693 N N . LEU A 1 91 ? -5.853 5.111 -9.124 1.00 91.62 91 LEU A N 1
ATOM 694 C CA . LEU A 1 91 ? -5.750 6.320 -8.308 1.00 91.62 91 LEU A CA 1
ATOM 695 C C . LEU A 1 91 ? -4.766 7.285 -8.976 1.00 91.62 91 LEU A C 1
ATOM 697 O O . LEU A 1 91 ? -3.553 7.028 -9.010 1.00 91.62 91 LEU A O 1
ATOM 701 N N . HIS A 1 92 ? -5.281 8.370 -9.550 1.00 92.62 92 HIS A N 1
ATOM 702 C CA . HIS A 1 92 ? -4.493 9.333 -10.317 1.00 92.62 92 HIS A CA 1
ATOM 703 C C . HIS A 1 92 ? -3.679 10.271 -9.408 1.00 92.62 92 HIS A C 1
ATOM 705 O O . HIS A 1 92 ? -3.948 10.382 -8.212 1.00 92.62 92 HIS A O 1
ATOM 711 N N . PRO A 1 93 ? -2.630 10.930 -9.933 1.00 92.25 93 PRO A N 1
ATOM 712 C CA . PRO A 1 93 ? -1.798 11.831 -9.139 1.00 92.25 93 PRO A CA 1
ATOM 713 C C . PRO A 1 93 ? -2.613 12.979 -8.534 1.00 92.25 93 PRO A C 1
ATOM 715 O O . PRO A 1 93 ? -3.339 13.671 -9.240 1.00 92.25 93 PRO A O 1
ATOM 718 N N . GLY A 1 94 ? -2.452 13.208 -7.232 1.00 88.62 94 GLY A N 1
ATOM 719 C CA . GLY A 1 94 ? -3.216 14.195 -6.469 1.00 88.62 94 GLY A CA 1
ATOM 720 C C . GLY A 1 94 ? -4.560 13.693 -5.943 1.00 88.62 94 GLY A C 1
ATOM 721 O O . GLY A 1 94 ? -5.174 14.402 -5.149 1.00 88.62 94 GLY A O 1
ATOM 722 N N . GLU A 1 95 ? -5.003 12.496 -6.333 1.00 90.94 95 GLU A N 1
ATOM 723 C CA . GLU A 1 95 ? -6.211 11.892 -5.780 1.00 90.94 95 GLU A CA 1
ATOM 724 C C . GLU A 1 95 ? -5.928 11.206 -4.443 1.00 90.94 95 GLU A C 1
ATOM 726 O O . GLU A 1 95 ? -4.891 10.563 -4.244 1.00 90.94 95 GLU A O 1
ATOM 731 N N . GLY A 1 96 ? -6.895 11.338 -3.539 1.00 88.62 96 GLY A N 1
ATOM 732 C CA . GLY A 1 96 ? -6.960 10.610 -2.284 1.00 88.62 96 GLY A CA 1
ATOM 733 C C . GLY A 1 96 ? -8.237 9.786 -2.195 1.00 88.62 96 GLY A C 1
ATOM 734 O O . GLY A 1 96 ? -9.251 10.117 -2.821 1.00 88.62 96 GLY A O 1
ATOM 735 N N . ARG A 1 97 ? -8.171 8.708 -1.424 1.00 86.69 97 ARG A N 1
ATOM 736 C CA . ARG A 1 97 ? -9.324 7.905 -1.016 1.00 86.69 97 ARG A CA 1
ATOM 737 C C . ARG A 1 97 ? -9.221 7.574 0.452 1.00 86.69 97 ARG A C 1
ATOM 739 O O . ARG A 1 97 ? -8.107 7.459 0.972 1.00 86.69 97 ARG A O 1
ATOM 746 N N . THR A 1 98 ? -10.368 7.393 1.083 1.00 83.56 98 THR A N 1
ATOM 747 C CA . THR A 1 98 ? -10.432 7.098 2.502 1.00 83.56 98 THR A CA 1
ATOM 748 C C . THR A 1 98 ? -11.118 5.759 2.709 1.00 83.56 98 THR A C 1
ATOM 750 O O . THR A 1 98 ? -12.024 5.361 1.981 1.00 83.56 98 THR A O 1
ATOM 753 N N . LEU A 1 99 ? -10.618 5.016 3.682 1.00 80.81 99 LEU A N 1
ATOM 754 C CA . LEU A 1 99 ? -11.181 3.750 4.097 1.00 80.81 99 LEU A CA 1
ATOM 755 C C . LEU A 1 99 ? -11.414 3.806 5.603 1.00 80.81 99 LEU A C 1
ATOM 757 O O . LEU A 1 99 ? -10.529 4.219 6.355 1.00 80.81 99 LEU A O 1
ATOM 761 N N . TYR A 1 100 ? -12.607 3.408 6.028 1.00 77.69 100 TYR A N 1
ATOM 762 C CA . TYR A 1 100 ? -13.057 3.531 7.409 1.00 77.69 100 TYR A CA 1
ATOM 763 C C . TYR A 1 100 ? -13.180 2.143 8.046 1.00 77.69 100 TYR A C 1
ATOM 765 O O . TYR A 1 100 ? -13.906 1.278 7.556 1.00 77.69 100 TYR A O 1
ATOM 773 N N . LEU A 1 101 ? -12.452 1.925 9.141 1.00 73.94 101 LEU A N 1
ATOM 774 C CA . LEU A 1 101 ? -12.550 0.759 10.018 1.00 73.94 101 LEU A CA 1
ATOM 775 C C . LEU A 1 101 ? -13.220 1.161 11.321 1.00 73.94 101 LEU A C 1
ATOM 777 O O . LEU A 1 101 ? -12.604 1.818 12.159 1.00 73.94 101 LEU A O 1
ATOM 781 N N . TYR A 1 102 ? -14.446 0.710 11.540 1.00 69.56 102 TYR A N 1
ATOM 782 C CA . TYR A 1 102 ? -15.176 1.039 12.757 1.00 69.56 102 TYR A CA 1
ATOM 783 C C . TYR A 1 102 ? -14.876 0.032 13.869 1.00 69.56 102 TYR A C 1
ATOM 785 O O . TYR A 1 102 ? -14.936 -1.185 13.675 1.00 69.56 102 TYR A O 1
ATOM 793 N N . ALA A 1 103 ? -14.537 0.550 15.050 1.00 55.69 103 ALA A N 1
ATOM 794 C CA . ALA A 1 103 ? -14.265 -0.266 16.233 1.00 55.69 103 ALA A CA 1
ATOM 795 C C . ALA A 1 103 ? -15.528 -0.517 17.077 1.00 55.69 103 ALA A C 1
ATOM 797 O O . ALA A 1 103 ? -15.538 -1.417 17.914 1.00 55.69 103 ALA A O 1
ATOM 798 N N . VAL A 1 104 ? -16.593 0.265 16.869 1.00 50.50 104 VAL A N 1
ATOM 799 C CA . VAL A 1 104 ? -17.826 0.218 17.664 1.00 50.50 104 VAL A CA 1
ATOM 800 C C . VAL A 1 104 ? -19.039 0.235 16.733 1.00 50.50 104 VAL A C 1
ATOM 802 O O . VAL A 1 104 ? -18.965 0.757 15.624 1.00 50.50 104 VAL A O 1
ATOM 805 N N . ASN A 1 105 ? -20.148 -0.353 17.192 1.00 45.56 105 ASN A N 1
ATOM 806 C CA . ASN A 1 105 ? -21.474 -0.362 16.562 1.00 45.56 105 ASN A CA 1
ATOM 807 C C . ASN A 1 105 ? -22.102 1.044 16.571 1.00 45.56 105 ASN A C 1
ATOM 809 O O . ASN A 1 105 ? -23.174 1.283 17.124 1.00 45.56 105 ASN A O 1
ATOM 813 N N . THR A 1 106 ? -21.367 2.020 16.066 1.00 45.66 106 THR A N 1
ATOM 814 C CA . THR A 1 106 ? -21.871 3.352 15.810 1.00 45.66 106 THR A CA 1
ATOM 815 C C . THR A 1 106 ? -22.483 3.308 14.424 1.00 45.66 106 THR A C 1
ATOM 817 O O . THR A 1 106 ? -21.757 3.216 13.435 1.00 45.66 106 THR A O 1
ATOM 820 N N . ASN A 1 107 ? -23.817 3.357 14.372 1.00 44.00 107 ASN A N 1
ATOM 821 C CA . ASN A 1 107 ? -24.575 3.803 13.204 1.00 44.00 107 ASN A CA 1
ATOM 822 C C . ASN A 1 107 ? -24.125 5.235 12.892 1.00 44.00 107 ASN A C 1
ATOM 824 O O . ASN A 1 107 ? -24.757 6.205 13.303 1.00 44.00 107 ASN A O 1
ATOM 828 N N . LEU A 1 108 ? -22.953 5.378 12.289 1.00 49.53 108 LEU A N 1
ATOM 829 C CA . LEU A 1 108 ? -22.478 6.656 11.815 1.00 49.53 108 LEU A CA 1
ATOM 830 C C . LEU A 1 108 ? -23.056 6.828 10.428 1.00 49.53 108 LEU A C 1
ATOM 832 O O . LEU A 1 108 ? -22.587 6.210 9.476 1.00 49.53 108 LEU A O 1
ATOM 836 N N . ASP A 1 109 ? -24.041 7.718 10.350 1.00 45.66 109 ASP A N 1
ATOM 837 C CA . ASP A 1 109 ? -24.450 8.427 9.140 1.00 45.66 109 ASP A CA 1
ATOM 838 C C . ASP A 1 109 ? -23.288 9.313 8.647 1.00 45.66 109 ASP A C 1
ATOM 840 O O . ASP A 1 109 ? -23.399 10.531 8.514 1.00 45.66 109 ASP A O 1
ATOM 844 N N . HIS A 1 110 ? -22.105 8.735 8.443 1.00 50.94 110 HIS A N 1
ATOM 845 C CA . HIS A 1 110 ? -21.153 9.346 7.542 1.00 50.94 110 HIS A CA 1
ATOM 846 C C . HIS A 1 110 ? -21.705 9.106 6.148 1.00 50.94 110 HIS A C 1
ATOM 848 O O . HIS A 1 110 ? -21.837 7.960 5.717 1.00 50.94 110 HIS A O 1
ATOM 854 N N . GLU A 1 111 ? -22.023 10.197 5.453 1.00 46.56 111 GLU A N 1
ATOM 855 C CA . GLU A 1 111 ? -22.053 10.222 3.995 1.00 46.56 111 GLU A CA 1
ATOM 856 C C . GLU A 1 111 ? -20.639 9.872 3.515 1.00 46.56 111 GLU A C 1
ATOM 858 O O . GLU A 1 111 ? -19.845 10.736 3.150 1.00 46.56 111 GLU A O 1
ATOM 863 N N . ALA A 1 112 ? -20.282 8.590 3.610 1.00 53.94 112 ALA A N 1
ATOM 864 C CA . ALA A 1 112 ? -19.153 8.041 2.902 1.00 53.94 112 ALA A CA 1
ATOM 865 C C . ALA A 1 112 ? -19.419 8.375 1.438 1.00 53.94 112 ALA A C 1
ATOM 867 O O . ALA A 1 112 ? -20.473 8.023 0.894 1.00 53.94 112 ALA A O 1
ATOM 868 N N . ASP A 1 113 ? -18.502 9.118 0.821 1.00 55.91 113 ASP A N 1
ATOM 869 C CA . ASP A 1 113 ? -18.592 9.377 -0.607 1.00 55.91 113 ASP A CA 1
ATOM 870 C C . ASP A 1 113 ? -18.691 8.007 -1.299 1.00 55.91 113 ASP A C 1
ATOM 872 O O . ASP A 1 113 ? -18.141 7.020 -0.804 1.00 55.91 113 ASP A O 1
ATOM 876 N N . ALA A 1 114 ? -19.350 7.896 -2.455 1.00 53.44 114 ALA A N 1
ATOM 877 C CA . ALA A 1 114 ? -19.577 6.600 -3.124 1.00 53.44 114 ALA A CA 1
ATOM 878 C C . ALA A 1 114 ? -18.273 5.850 -3.506 1.00 53.44 114 ALA A C 1
ATOM 880 O O . ALA A 1 114 ? -18.297 4.781 -4.115 1.00 53.44 114 ALA A O 1
ATOM 881 N N . ARG A 1 115 ? -17.122 6.456 -3.209 1.00 59.59 115 ARG A N 1
ATOM 882 C CA . ARG A 1 115 ? -15.752 6.024 -3.477 1.00 59.59 115 ARG A CA 1
ATOM 883 C C . ARG A 1 115 ? -15.020 5.535 -2.222 1.00 59.59 115 ARG A C 1
ATOM 885 O O . ARG A 1 115 ? -13.920 4.994 -2.358 1.00 59.59 115 ARG A O 1
ATOM 892 N N . ASP A 1 116 ? -15.591 5.738 -1.042 1.00 68.69 116 ASP A N 1
ATOM 893 C CA . ASP A 1 116 ? -15.028 5.303 0.229 1.00 68.69 116 ASP A CA 1
ATOM 894 C C . ASP A 1 116 ? -15.523 3.895 0.575 1.00 68.69 116 ASP A C 1
ATOM 896 O O . ASP A 1 116 ? -16.603 3.468 0.166 1.00 68.69 116 ASP A O 1
ATOM 900 N N . VAL A 1 117 ? -14.696 3.137 1.297 1.00 67.25 117 VAL A N 1
ATOM 901 C CA . VAL A 1 117 ? -15.031 1.767 1.708 1.00 67.25 117 VAL A CA 1
ATOM 902 C C . VAL A 1 117 ? -15.194 1.694 3.213 1.00 67.25 117 VAL A C 1
ATOM 904 O O . VAL A 1 117 ? -14.300 2.081 3.972 1.00 67.25 117 VAL A O 1
ATOM 907 N N . THR A 1 118 ? -16.321 1.121 3.617 1.00 69.69 118 THR A N 1
ATOM 908 C CA . THR A 1 118 ? -16.610 0.742 4.996 1.00 69.69 118 THR A CA 1
ATOM 909 C C . THR A 1 118 ? -16.176 -0.697 5.227 1.00 69.69 118 THR A C 1
ATOM 911 O O . THR A 1 118 ? -16.652 -1.614 4.557 1.00 69.69 118 THR A O 1
ATOM 914 N N . LEU A 1 119 ? -15.261 -0.898 6.173 1.00 67.62 119 LEU A N 1
ATOM 915 C CA . LEU A 1 119 ? -14.821 -2.228 6.577 1.00 67.62 119 LEU A CA 1
ATOM 916 C C . LEU A 1 119 ? -15.729 -2.846 7.648 1.00 67.62 119 LEU A C 1
ATOM 918 O O . LEU A 1 119 ? -16.415 -2.114 8.368 1.00 67.62 119 LEU A O 1
ATOM 922 N N . PRO A 1 120 ? -15.725 -4.190 7.775 1.00 68.56 120 PRO A N 1
ATOM 923 C CA . PRO A 1 120 ? -16.471 -4.878 8.819 1.00 68.56 120 PRO A CA 1
ATOM 924 C C . PRO A 1 120 ? -16.081 -4.391 10.216 1.00 68.56 120 PRO A C 1
ATOM 926 O O . PRO A 1 120 ? -14.934 -4.013 10.467 1.00 68.56 120 PRO A O 1
ATOM 929 N N . GLN A 1 121 ? -17.045 -4.441 11.134 1.00 73.50 121 GLN A N 1
ATOM 930 C CA . GLN A 1 121 ? -16.854 -4.030 12.519 1.00 73.50 121 GLN A CA 1
ATOM 931 C C . GLN A 1 121 ? -15.740 -4.850 13.188 1.00 73.50 121 GLN A C 1
ATOM 933 O O . GLN A 1 121 ? -15.747 -6.083 13.144 1.00 73.50 121 GLN A O 1
ATOM 938 N N . LEU A 1 122 ? -14.802 -4.167 13.851 1.00 73.56 122 LEU A N 1
ATOM 939 C CA . LEU A 1 122 ? -13.775 -4.837 14.643 1.00 73.56 122 LEU A CA 1
ATOM 940 C C . LEU A 1 122 ? -14.361 -5.373 15.955 1.00 73.56 122 LEU A C 1
ATOM 942 O O . LEU A 1 122 ? -15.084 -4.667 16.658 1.00 73.56 122 LEU A O 1
ATOM 946 N N . VAL A 1 123 ? -13.986 -6.592 16.339 1.00 81.81 123 VAL A N 1
ATOM 947 C CA . VAL A 1 123 ? -14.384 -7.159 17.634 1.00 81.81 123 VAL A CA 1
ATOM 948 C C . VAL A 1 123 ? -13.659 -6.410 18.777 1.00 81.81 123 VAL A C 1
ATOM 950 O O . VAL A 1 123 ? -12.477 -6.062 18.634 1.00 81.81 123 VAL A O 1
ATOM 953 N N . PRO A 1 124 ? -14.313 -6.146 19.929 1.00 78.44 124 PRO A N 1
ATOM 954 C CA . PRO A 1 124 ? -13.727 -5.388 21.044 1.00 78.44 124 PRO A CA 1
ATOM 955 C C . PRO A 1 124 ? -12.443 -5.961 21.656 1.00 78.44 124 PRO A C 1
ATOM 957 O O . PRO A 1 124 ? -11.694 -5.214 22.273 1.00 78.44 124 PRO A O 1
ATOM 960 N N . ASP A 1 125 ? -12.126 -7.234 21.425 1.00 83.06 125 ASP A N 1
ATOM 961 C CA . ASP A 1 125 ? -10.933 -7.900 21.972 1.00 83.06 125 ASP A CA 1
ATOM 962 C C . ASP A 1 125 ? -9.869 -8.233 20.914 1.00 83.06 125 ASP A C 1
ATOM 964 O O . ASP A 1 125 ? -8.941 -8.993 21.178 1.00 83.06 125 ASP A O 1
ATOM 968 N N . GLU A 1 126 ? -9.987 -7.688 19.702 1.00 87.88 126 GLU A N 1
ATOM 969 C CA . GLU A 1 126 ? -9.110 -8.041 18.582 1.00 87.88 126 GLU A CA 1
ATOM 970 C C . GLU A 1 126 ? -8.277 -6.859 18.076 1.00 87.88 126 GLU A C 1
ATOM 972 O O . GLU A 1 126 ? -8.655 -5.692 18.173 1.00 87.88 126 GLU A O 1
ATOM 977 N N . GLY A 1 127 ? -7.108 -7.166 17.522 1.00 89.31 127 GLY A N 1
ATOM 978 C CA . GLY A 1 127 ? -6.361 -6.231 16.692 1.00 89.31 127 GLY A CA 1
ATOM 979 C C . GLY A 1 127 ? -6.879 -6.211 15.253 1.00 89.31 127 GLY A C 1
ATOM 980 O O . GLY A 1 127 ? -7.754 -6.984 14.871 1.00 89.31 127 GLY A O 1
ATOM 981 N N . ALA A 1 128 ? -6.292 -5.351 14.429 1.00 89.94 128 ALA A N 1
ATOM 982 C CA . ALA A 1 128 ? -6.547 -5.279 12.999 1.00 89.94 128 ALA A CA 1
ATOM 983 C C . ALA A 1 128 ? -5.243 -5.388 12.208 1.00 89.94 128 ALA A C 1
ATOM 985 O O . ALA A 1 128 ? -4.223 -4.790 12.565 1.00 89.94 128 ALA A O 1
ATOM 986 N N . LEU A 1 129 ? -5.303 -6.083 11.081 1.00 91.44 129 LEU A N 1
ATOM 987 C CA . LEU A 1 129 ? -4.323 -6.005 10.013 1.00 91.44 129 LEU A CA 1
ATOM 988 C C . LEU A 1 129 ? -5.024 -5.475 8.773 1.00 91.44 129 LEU A C 1
ATOM 990 O O . LEU A 1 129 ? -6.061 -6.000 8.388 1.00 91.44 129 LEU A O 1
ATOM 994 N N . VAL A 1 130 ? -4.463 -4.455 8.133 1.00 90.94 130 VAL A N 1
ATOM 995 C CA . VAL A 1 130 ? -4.964 -3.958 6.847 1.00 90.94 130 VAL A CA 1
ATOM 996 C C . VAL A 1 130 ? -3.828 -3.977 5.846 1.00 90.94 130 VAL A C 1
ATOM 998 O O . VAL A 1 130 ? -2.758 -3.433 6.105 1.00 90.94 130 VAL A O 1
ATOM 1001 N N . VAL A 1 131 ? -4.038 -4.597 4.693 1.00 91.88 131 VAL A N 1
ATOM 1002 C CA . VAL A 1 131 ? -3.043 -4.694 3.628 1.00 91.88 131 VAL A CA 1
ATOM 1003 C C . VAL A 1 131 ? -3.575 -4.010 2.389 1.00 91.88 131 VAL A C 1
ATOM 1005 O O . VAL A 1 131 ? -4.531 -4.475 1.781 1.00 91.88 131 VAL A O 1
ATOM 1008 N N . PHE A 1 132 ? -2.901 -2.951 1.965 1.00 91.44 132 PHE A N 1
ATOM 1009 C CA . PHE A 1 132 ? -3.165 -2.296 0.692 1.00 91.44 132 PHE A CA 1
ATOM 1010 C C . PHE A 1 132 ? -2.218 -2.839 -0.357 1.00 91.44 132 PHE A C 1
ATOM 1012 O O . PHE A 1 132 ? -1.012 -2.933 -0.119 1.00 91.44 132 PHE A O 1
ATOM 1019 N N . ARG A 1 133 ? -2.756 -3.201 -1.518 1.00 91.94 133 ARG A N 1
ATOM 1020 C CA . ARG A 1 133 ? -2.011 -3.812 -2.618 1.00 91.94 133 AR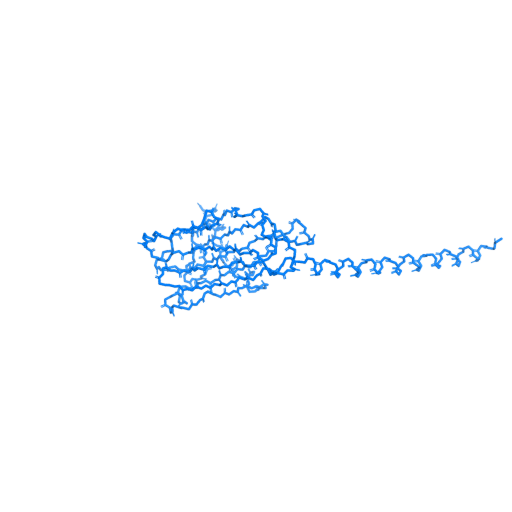G A CA 1
ATOM 1021 C C . ARG A 1 133 ? -2.333 -3.081 -3.907 1.00 91.94 133 ARG A C 1
ATOM 1023 O O . ARG A 1 133 ? -3.473 -2.713 -4.140 1.00 91.94 133 ARG A O 1
ATOM 1030 N N . TRP A 1 134 ? -1.332 -2.885 -4.751 1.00 92.56 134 TRP A N 1
ATOM 1031 C CA . TRP A 1 134 ? -1.510 -2.302 -6.079 1.00 92.56 134 TRP A CA 1
ATOM 1032 C C . TRP A 1 134 ? -0.519 -2.909 -7.064 1.00 92.56 134 TRP A C 1
ATOM 1034 O O . TRP A 1 134 ? 0.481 -3.527 -6.681 1.00 92.56 134 TRP A O 1
ATOM 1044 N N . ARG A 1 135 ? -0.784 -2.742 -8.358 1.00 89.75 135 ARG A N 1
ATOM 1045 C CA . ARG A 1 135 ? 0.104 -3.225 -9.419 1.00 89.75 135 ARG A CA 1
ATOM 1046 C C . ARG A 1 135 ? 1.487 -2.587 -9.287 1.00 89.75 135 ARG A C 1
ATOM 1048 O O . ARG A 1 135 ? 1.613 -1.363 -9.213 1.00 89.75 135 ARG A O 1
ATOM 1055 N N . HIS A 1 136 ? 2.537 -3.407 -9.271 1.00 84.19 136 HIS A N 1
ATOM 1056 C CA . HIS A 1 136 ? 3.897 -2.888 -9.207 1.00 84.19 136 HIS A CA 1
ATOM 1057 C C . HIS A 1 136 ? 4.243 -2.146 -10.520 1.00 84.19 136 HIS A C 1
ATOM 1059 O O . HIS A 1 136 ? 3.918 -2.634 -11.604 1.00 84.19 136 HIS A O 1
ATOM 1065 N N . PRO A 1 137 ? 4.912 -0.978 -10.457 1.00 73.19 137 PRO A N 1
ATOM 1066 C CA . PRO A 1 137 ? 5.121 -0.101 -11.619 1.00 73.19 137 PRO A CA 1
ATOM 1067 C C . PRO A 1 137 ? 6.023 -0.678 -12.716 1.00 73.19 137 PRO A C 1
ATOM 1069 O O . PRO A 1 137 ? 5.956 -0.230 -13.854 1.00 73.19 137 PRO A O 1
ATOM 1072 N N . VAL A 1 138 ? 6.887 -1.636 -12.369 1.00 75.12 138 VAL A N 1
ATOM 1073 C CA . VAL A 1 138 ? 7.872 -2.239 -13.287 1.00 75.12 138 VAL A CA 1
ATOM 1074 C C . VAL A 1 138 ? 7.463 -3.668 -13.635 1.00 75.12 138 VAL A C 1
ATOM 1076 O O . VAL A 1 138 ? 7.061 -3.969 -14.752 1.00 75.12 138 VAL A O 1
ATOM 1079 N N . LEU A 1 139 ? 7.509 -4.551 -12.637 1.00 82.75 139 LEU A N 1
ATOM 1080 C CA . LEU A 1 139 ? 7.089 -5.944 -12.749 1.00 82.75 139 LEU A CA 1
ATOM 1081 C C . LEU A 1 139 ? 5.574 -6.050 -12.597 1.00 82.75 139 LEU A C 1
ATOM 1083 O O . LEU A 1 139 ? 5.061 -6.259 -11.505 1.00 82.75 139 LEU A O 1
ATOM 1087 N N . THR A 1 140 ? 4.852 -5.872 -13.693 1.00 80.56 140 THR A N 1
ATOM 1088 C CA . THR A 1 140 ? 3.391 -5.739 -13.666 1.00 80.56 140 THR A CA 1
ATOM 1089 C C . THR A 1 140 ? 2.615 -6.974 -13.193 1.00 80.56 140 THR A C 1
ATOM 1091 O O . THR A 1 140 ? 1.428 -6.851 -12.889 1.00 80.56 140 THR A O 1
ATOM 1094 N N . TRP A 1 141 ? 3.272 -8.132 -13.131 1.00 80.38 141 TRP A N 1
ATOM 1095 C CA . TRP A 1 141 ? 2.762 -9.383 -12.560 1.00 80.38 141 TRP A CA 1
ATOM 1096 C C . TRP A 1 141 ? 2.976 -9.490 -11.041 1.00 80.38 141 TRP A C 1
ATOM 1098 O O . TRP A 1 141 ? 2.450 -10.398 -10.406 1.00 80.38 141 TRP A O 1
ATOM 1108 N N . VAL A 1 142 ? 3.744 -8.573 -10.446 1.00 86.44 142 VAL A N 1
ATOM 1109 C CA . VAL A 1 142 ? 3.957 -8.466 -8.998 1.00 86.44 142 VAL A CA 1
ATOM 1110 C C . VAL A 1 142 ? 3.081 -7.346 -8.442 1.00 86.44 142 VAL A C 1
ATOM 1112 O O . VAL A 1 142 ? 2.773 -6.363 -9.123 1.00 86.44 142 VAL A O 1
ATOM 1115 N N . ARG A 1 143 ? 2.695 -7.470 -7.172 1.00 86.38 143 ARG A N 1
ATOM 1116 C CA . ARG A 1 143 ? 2.003 -6.408 -6.444 1.00 86.38 143 ARG A CA 1
ATOM 1117 C C . ARG A 1 143 ? 2.934 -5.725 -5.455 1.00 86.38 143 ARG A C 1
ATOM 1119 O O . ARG A 1 143 ? 3.652 -6.378 -4.702 1.00 86.38 143 ARG A O 1
ATOM 1126 N N . ALA A 1 144 ? 2.907 -4.400 -5.468 1.00 88.62 144 ALA A N 1
ATOM 1127 C CA . ALA A 1 144 ? 3.420 -3.600 -4.372 1.00 88.62 144 ALA A CA 1
ATOM 1128 C C . ALA A 1 144 ? 2.373 -3.578 -3.257 1.00 88.62 144 ALA A C 1
ATOM 1130 O O . ALA A 1 144 ? 1.178 -3.727 -3.518 1.00 88.62 144 ALA A O 1
ATOM 1131 N N . TRP A 1 145 ? 2.826 -3.431 -2.018 1.00 89.69 145 TRP A N 1
ATOM 1132 C CA . TRP A 1 145 ? 1.937 -3.477 -0.873 1.00 89.69 145 TRP A CA 1
ATOM 1133 C C . TRP A 1 145 ? 2.487 -2.698 0.315 1.00 89.69 145 TRP A C 1
ATOM 1135 O O . TRP A 1 145 ? 3.699 -2.525 0.462 1.00 89.69 145 TRP A O 1
ATOM 1145 N N . VAL A 1 146 ? 1.573 -2.230 1.156 1.00 90.94 146 VAL A N 1
ATOM 1146 C CA . VAL A 1 146 ? 1.847 -1.662 2.477 1.00 90.94 146 VAL A CA 1
ATOM 1147 C C . VAL A 1 146 ? 0.845 -2.254 3.448 1.00 90.94 146 VAL A C 1
ATOM 1149 O O . VAL A 1 146 ? -0.305 -2.506 3.096 1.00 90.94 146 VAL A O 1
ATOM 1152 N N . MET A 1 147 ? 1.306 -2.481 4.667 1.00 92.31 147 MET A N 1
ATOM 1153 C CA . MET A 1 147 ? 0.523 -3.096 5.716 1.00 92.31 147 MET A CA 1
ATOM 1154 C C . MET A 1 147 ? 0.394 -2.135 6.889 1.00 92.31 147 MET A C 1
ATOM 1156 O O . MET A 1 147 ? 1.356 -1.469 7.261 1.00 92.31 147 MET A O 1
ATOM 1160 N N . LEU A 1 148 ? -0.792 -2.081 7.471 1.00 92.88 148 LEU A N 1
ATOM 1161 C CA . LEU A 1 148 ? -1.078 -1.409 8.723 1.00 92.88 148 LEU A CA 1
ATOM 1162 C C . LEU A 1 148 ? -1.385 -2.474 9.760 1.00 92.88 148 LEU A C 1
ATOM 1164 O O . LEU A 1 148 ? -2.204 -3.357 9.509 1.00 92.88 148 LEU A O 1
ATOM 1168 N N . ARG A 1 149 ? -0.740 -2.388 10.918 1.00 92.25 149 ARG A N 1
ATOM 1169 C CA . ARG A 1 149 ? -1.010 -3.279 12.042 1.00 92.25 149 ARG A CA 1
ATOM 1170 C C . ARG A 1 149 ? -1.475 -2.465 13.232 1.00 92.25 149 ARG A C 1
ATOM 1172 O O . ARG A 1 149 ? -0.738 -1.625 13.742 1.00 92.25 149 ARG A O 1
ATOM 1179 N N . TRP A 1 150 ? -2.674 -2.764 13.704 1.00 91.81 150 TRP A N 1
ATOM 1180 C CA . TRP A 1 150 ? -3.241 -2.190 14.910 1.00 91.81 150 TRP A CA 1
ATOM 1181 C C . TRP A 1 150 ? -3.393 -3.285 15.955 1.00 91.81 150 TRP A C 1
ATOM 1183 O O . TRP A 1 150 ? -4.350 -4.049 15.932 1.00 91.81 150 TRP A O 1
ATOM 1193 N N . THR A 1 151 ? -2.413 -3.439 16.841 1.00 90.00 151 THR A N 1
ATOM 1194 C CA . THR A 1 151 ? -2.534 -4.448 17.900 1.00 90.00 151 THR A CA 1
ATOM 1195 C C . THR A 1 151 ? -3.642 -4.055 18.872 1.00 90.00 151 THR A C 1
ATOM 1197 O O . THR A 1 151 ? -3.903 -2.866 19.068 1.00 90.00 151 THR A O 1
ATOM 1200 N N . ARG A 1 152 ? -4.252 -5.046 19.529 1.00 88.50 152 ARG A N 1
ATOM 1201 C CA . ARG A 1 152 ? -5.248 -4.824 20.585 1.00 88.50 152 ARG A CA 1
ATOM 1202 C C . ARG A 1 152 ? -4.755 -3.807 21.619 1.00 88.50 152 ARG A C 1
ATOM 1204 O O . ARG A 1 152 ? -5.415 -2.807 21.864 1.00 88.50 152 ARG A O 1
ATOM 1211 N N . THR A 1 153 ? -3.543 -4.015 22.130 1.00 88.69 153 THR A N 1
ATOM 1212 C CA . THR A 1 153 ? -2.898 -3.135 23.117 1.00 88.69 153 THR A CA 1
ATOM 1213 C C . THR A 1 153 ? -2.691 -1.705 22.615 1.00 88.69 153 THR A C 1
ATOM 1215 O O . THR A 1 153 ? -2.829 -0.756 23.381 1.00 88.69 153 THR A O 1
ATOM 1218 N N . ALA A 1 154 ? -2.364 -1.519 21.331 1.00 88.31 154 ALA A N 1
ATOM 1219 C CA . ALA A 1 154 ? -2.227 -0.190 20.744 1.00 88.31 154 ALA A CA 1
ATOM 1220 C C . ALA A 1 154 ? -3.590 0.495 20.601 1.00 88.31 154 ALA A C 1
ATOM 1222 O O . ALA A 1 154 ? -3.697 1.686 20.883 1.00 88.31 154 ALA A O 1
ATOM 1223 N N . ARG A 1 155 ? -4.625 -0.258 20.215 1.00 86.19 155 ARG A N 1
ATOM 1224 C CA . ARG A 1 155 ? -5.998 0.239 20.098 1.00 86.19 155 ARG A CA 1
ATOM 1225 C C . ARG A 1 155 ? -6.587 0.635 21.450 1.00 86.19 155 ARG A C 1
ATOM 1227 O O . ARG A 1 155 ? -7.132 1.723 21.558 1.00 86.19 155 ARG A O 1
ATOM 1234 N N . GLU A 1 156 ? -6.435 -0.202 22.474 1.00 84.75 156 GLU A N 1
ATOM 1235 C CA . GLU A 1 156 ? -6.873 0.101 23.848 1.00 84.75 156 GLU A CA 1
ATOM 1236 C C . GLU A 1 156 ? -6.177 1.348 24.408 1.00 84.75 156 GLU A C 1
ATOM 1238 O O . GLU A 1 156 ? -6.767 2.113 25.163 1.00 84.75 156 GLU A O 1
ATOM 1243 N N . ALA A 1 157 ? -4.933 1.589 23.991 1.00 87.00 157 ALA A N 1
ATOM 1244 C CA . ALA A 1 157 ? -4.185 2.796 24.324 1.00 87.00 157 ALA A CA 1
ATOM 1245 C C . ALA A 1 157 ? -4.474 3.990 23.387 1.00 87.00 157 ALA A C 1
ATOM 1247 O O . ALA A 1 157 ? -3.747 4.984 23.446 1.00 87.00 157 ALA A O 1
ATOM 1248 N N . SER A 1 158 ? -5.462 3.885 22.490 1.00 83.00 158 SER A N 1
ATOM 1249 C CA . SER A 1 158 ? -5.815 4.891 21.474 1.00 83.00 158 SER A CA 1
ATOM 1250 C C . SER A 1 158 ? -4.632 5.364 20.618 1.00 83.00 158 SER A C 1
ATOM 1252 O O . SER A 1 158 ? -4.580 6.508 20.168 1.00 83.00 158 SER A O 1
ATOM 1254 N N . LYS A 1 159 ? -3.646 4.490 20.392 1.00 87.88 159 LYS A N 1
ATOM 1255 C CA . LYS A 1 159 ? -2.489 4.772 19.535 1.00 87.88 159 LYS A CA 1
ATOM 1256 C C . LYS A 1 159 ? -2.826 4.462 18.080 1.00 87.88 159 LYS A C 1
ATOM 1258 O O . LYS A 1 159 ? -3.519 3.477 17.831 1.00 87.88 159 LYS A O 1
ATOM 1263 N N . PRO A 1 160 ? -2.306 5.229 17.108 1.00 87.50 160 PRO A N 1
ATOM 1264 C CA . PRO A 1 160 ? -2.493 4.914 15.698 1.00 87.50 160 PRO A CA 1
ATOM 1265 C C . PRO A 1 160 ? -1.823 3.579 15.327 1.00 87.50 160 PRO A C 1
ATOM 1267 O O . PRO A 1 160 ? -0.853 3.172 15.978 1.00 87.50 160 PRO A O 1
ATOM 1270 N N . PRO A 1 161 ? -2.310 2.891 14.280 1.00 90.88 161 PRO A N 1
ATOM 1271 C CA . PRO A 1 161 ? -1.696 1.665 13.797 1.00 90.88 161 PRO A CA 1
ATOM 1272 C C . PRO A 1 161 ? -0.295 1.915 13.244 1.00 90.88 161 PRO A C 1
ATOM 1274 O O . PRO A 1 161 ? 0.026 2.969 12.691 1.00 90.88 161 PRO A O 1
ATOM 1277 N N . GLU A 1 162 ? 0.530 0.885 13.342 1.00 92.69 162 GLU A N 1
ATOM 1278 C CA . GLU A 1 162 ? 1.884 0.886 12.821 1.00 92.69 162 GLU A CA 1
ATOM 1279 C C . GLU A 1 162 ? 1.877 0.646 11.306 1.00 92.69 162 GLU A C 1
ATOM 1281 O O . GLU A 1 162 ? 1.275 -0.315 10.821 1.00 92.69 162 GLU A O 1
ATOM 1286 N N . VAL A 1 163 ? 2.584 1.493 10.553 1.00 92.56 163 VAL A N 1
ATOM 1287 C CA . VAL A 1 163 ? 2.779 1.317 9.108 1.00 92.56 163 VAL A CA 1
ATOM 1288 C C . VAL A 1 163 ? 3.988 0.416 8.868 1.00 92.56 163 VAL A C 1
ATOM 1290 O O . VAL A 1 163 ? 5.137 0.841 8.982 1.00 92.56 163 VAL A O 1
ATOM 1293 N N . LEU A 1 164 ? 3.737 -0.829 8.485 1.00 91.44 164 LEU A N 1
ATOM 1294 C CA . LEU A 1 164 ? 4.759 -1.832 8.221 1.00 91.44 164 LEU A CA 1
ATOM 1295 C C . LEU A 1 164 ? 5.162 -1.847 6.742 1.00 91.44 164 LEU A C 1
ATOM 1297 O O . LEU A 1 164 ? 4.326 -1.831 5.831 1.00 91.44 164 LEU A O 1
ATOM 1301 N N . ARG A 1 165 ? 6.475 -1.937 6.493 1.00 87.94 165 ARG A N 1
ATOM 1302 C CA . ARG A 1 165 ? 7.072 -2.075 5.153 1.00 87.94 165 ARG A CA 1
ATOM 1303 C C . ARG A 1 165 ? 8.172 -3.140 5.147 1.00 87.94 165 ARG A C 1
ATOM 1305 O O . ARG A 1 165 ? 8.751 -3.461 6.184 1.00 87.94 165 ARG A O 1
ATOM 1312 N N . GLY A 1 166 ? 8.474 -3.678 3.965 1.00 85.62 166 GLY A N 1
ATOM 1313 C CA . GLY A 1 166 ? 9.594 -4.603 3.760 1.00 85.62 166 GLY A CA 1
ATOM 1314 C C . GLY A 1 166 ? 9.505 -5.864 4.625 1.00 85.62 166 GLY A C 1
ATOM 1315 O O . GLY A 1 166 ? 8.461 -6.512 4.686 1.00 85.62 166 GLY A O 1
ATOM 1316 N N . MET A 1 167 ? 10.607 -6.210 5.298 1.00 86.31 167 MET A N 1
ATOM 1317 C CA . MET A 1 167 ? 10.708 -7.446 6.083 1.00 86.31 167 MET A CA 1
ATOM 1318 C C . MET A 1 167 ? 9.748 -7.478 7.280 1.00 86.31 167 MET A C 1
ATOM 1320 O O . MET A 1 167 ? 9.172 -8.522 7.566 1.00 86.31 167 MET A O 1
ATOM 1324 N N . ALA A 1 168 ? 9.525 -6.344 7.952 1.00 87.81 168 ALA A N 1
ATOM 1325 C CA . ALA A 1 168 ? 8.601 -6.276 9.086 1.00 87.81 168 ALA A CA 1
ATOM 1326 C C . ALA A 1 168 ? 7.163 -6.60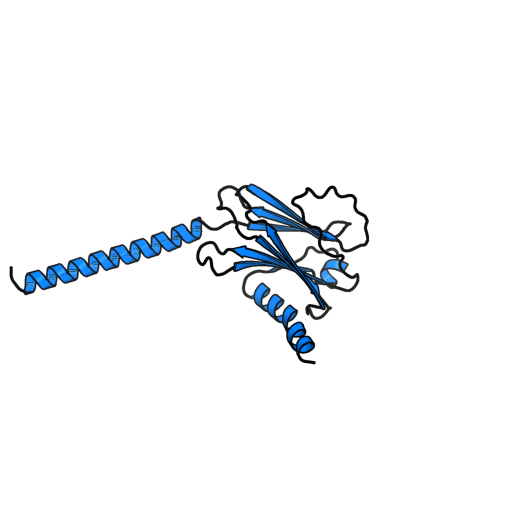0 8.655 1.00 87.81 168 ALA A C 1
ATOM 1328 O O . ALA A 1 168 ? 6.480 -7.400 9.294 1.00 87.81 168 ALA A O 1
ATOM 1329 N N . ALA A 1 169 ? 6.744 -6.044 7.514 1.00 88.12 169 ALA A N 1
ATOM 1330 C CA . ALA A 1 169 ? 5.453 -6.351 6.917 1.00 88.12 169 ALA A CA 1
ATOM 1331 C C . ALA A 1 169 ? 5.367 -7.831 6.513 1.00 88.12 169 ALA A C 1
ATOM 1333 O O . ALA A 1 169 ? 4.355 -8.483 6.749 1.00 88.12 169 ALA A O 1
ATOM 1334 N N . TRP A 1 170 ? 6.441 -8.386 5.937 1.00 85.88 170 TRP A N 1
ATOM 1335 C CA . TRP A 1 170 ? 6.482 -9.794 5.529 1.00 85.88 170 TRP A CA 1
ATOM 1336 C C . TRP A 1 170 ? 6.356 -10.751 6.715 1.00 85.88 170 TRP A C 1
ATOM 1338 O O . TRP A 1 170 ? 5.593 -11.716 6.656 1.00 85.88 170 TRP A O 1
ATOM 1348 N N . CYS A 1 171 ? 7.064 -10.471 7.809 1.00 86.69 171 CYS A N 1
ATOM 1349 C CA . CYS A 1 171 ? 6.959 -11.247 9.038 1.00 86.69 171 CYS A CA 1
ATOM 1350 C C . CYS A 1 171 ? 5.542 -11.191 9.615 1.00 86.69 171 CYS A C 1
ATOM 1352 O O . CYS A 1 171 ? 4.990 -12.240 9.936 1.00 86.69 171 CYS A O 1
ATOM 1354 N N . ALA A 1 172 ? 4.939 -10.001 9.694 1.00 85.69 172 ALA A N 1
ATOM 1355 C CA . ALA A 1 172 ? 3.573 -9.840 10.188 1.00 85.69 172 ALA A CA 1
ATOM 1356 C C . ALA A 1 172 ? 2.555 -10.601 9.321 1.00 85.69 172 ALA A C 1
ATOM 1358 O O . ALA A 1 172 ? 1.772 -11.382 9.857 1.00 85.69 172 ALA A O 1
ATOM 1359 N N . TYR A 1 173 ? 2.643 -10.470 7.993 1.00 86.75 173 TYR A N 1
ATOM 1360 C CA . TYR A 1 173 ? 1.808 -11.218 7.048 1.00 86.75 173 TYR A CA 1
ATOM 1361 C C . TYR A 1 173 ? 1.928 -12.733 7.250 1.00 86.75 173 TYR A C 1
ATOM 1363 O O . TYR A 1 173 ? 0.940 -13.460 7.325 1.00 86.75 173 TYR A O 1
ATOM 1371 N N . ARG A 1 174 ? 3.161 -13.236 7.370 1.00 87.56 174 ARG A N 1
ATOM 1372 C CA . ARG A 1 174 ? 3.405 -14.668 7.549 1.00 87.56 174 ARG A CA 1
ATOM 1373 C C . ARG A 1 174 ? 2.852 -15.187 8.874 1.00 87.56 174 ARG A C 1
ATOM 1375 O O . ARG A 1 174 ? 2.374 -16.319 8.903 1.00 87.56 174 ARG A O 1
ATOM 1382 N N . THR A 1 175 ? 2.957 -14.408 9.949 1.00 84.12 175 THR A N 1
ATOM 1383 C CA . THR A 1 175 ? 2.388 -14.764 11.256 1.00 84.12 175 THR A CA 1
ATOM 1384 C C . THR A 1 175 ? 0.868 -14.835 11.174 1.00 84.12 175 THR A C 1
ATOM 1386 O O . THR A 1 175 ? 0.309 -15.867 11.542 1.00 84.12 175 THR A O 1
ATOM 1389 N N . ALA A 1 176 ? 0.231 -13.817 10.589 1.00 82.50 176 ALA A N 1
ATOM 1390 C CA . ALA A 1 176 ? -1.218 -13.754 10.415 1.00 82.50 176 ALA A CA 1
ATOM 1391 C C . ALA A 1 176 ? -1.769 -14.997 9.688 1.00 82.50 176 ALA A C 1
ATOM 1393 O O . ALA A 1 176 ? -2.637 -15.694 10.212 1.00 82.50 176 ALA A O 1
ATOM 1394 N N . HIS A 1 177 ? -1.157 -15.377 8.561 1.00 80.75 177 HIS A N 1
ATOM 1395 C CA . HIS A 1 177 ? -1.592 -16.513 7.735 1.00 80.75 177 HIS A CA 1
ATOM 1396 C C . HIS A 1 177 ? -1.035 -17.888 8.148 1.00 80.75 177 HIS A C 1
ATOM 1398 O O . HIS A 1 177 ? -1.236 -18.890 7.449 1.00 80.75 177 HIS A O 1
ATOM 1404 N N . LYS A 1 178 ? -0.307 -17.994 9.266 1.00 72.50 178 LYS A N 1
ATOM 1405 C CA . LYS A 1 178 ? 0.189 -19.294 9.751 1.00 72.50 178 LYS A CA 1
ATOM 1406 C C . LYS A 1 178 ? -0.959 -20.187 10.243 1.00 72.50 178 LYS A C 1
ATOM 1408 O O . LYS A 1 178 ? -0.846 -21.412 10.159 1.00 72.50 178 LYS A O 1
ATOM 1413 N N . TYR A 1 179 ? -2.049 -19.576 10.714 1.00 52.47 179 TYR A N 1
ATOM 1414 C CA . TYR A 1 179 ? -3.194 -20.253 11.323 1.00 52.47 179 TYR A CA 1
ATOM 1415 C C . TYR A 1 179 ? -4.186 -20.825 10.291 1.00 52.47 179 TYR A C 1
ATOM 1417 O O . TYR A 1 179 ? -4.561 -21.992 10.401 1.00 52.47 179 TYR A O 1
ATOM 1425 N N . GLU A 1 180 ? -4.502 -20.095 9.213 1.00 52.62 180 GLU A N 1
ATOM 1426 C CA . GLU A 1 180 ? -5.426 -20.554 8.150 1.00 52.62 180 GLU A CA 1
ATOM 1427 C C . GLU A 1 180 ? -5.014 -21.883 7.493 1.00 52.62 180 GLU A C 1
ATOM 1429 O O . GLU A 1 180 ? -5.847 -22.674 7.047 1.00 52.62 180 GLU A O 1
ATOM 1434 N N . ARG A 1 181 ? -3.706 -22.169 7.432 1.00 55.09 181 ARG A N 1
ATOM 1435 C CA . ARG A 1 181 ? -3.201 -23.434 6.876 1.00 55.09 181 ARG A CA 1
ATOM 1436 C C . ARG A 1 181 ? -3.427 -24.637 7.789 1.00 55.09 181 ARG A C 1
ATOM 1438 O O . ARG A 1 181 ? -3.414 -25.760 7.288 1.00 55.09 181 ARG A O 1
ATOM 1445 N N . LYS A 1 182 ? -3.583 -24.425 9.098 1.00 52.69 182 LYS A N 1
ATOM 1446 C CA . LYS A 1 182 ? -3.869 -25.499 10.058 1.00 52.69 182 LYS A CA 1
ATOM 1447 C C . LYS A 1 182 ? -5.360 -25.821 10.107 1.00 52.69 182 LYS A C 1
ATOM 1449 O O . LYS A 1 182 ? -5.698 -26.994 10.170 1.00 52.69 182 LYS A O 1
ATOM 1454 N N . THR A 1 183 ? -6.229 -24.818 10.011 1.00 51.19 183 THR A N 1
ATOM 1455 C CA . THR A 1 183 ? -7.688 -25.002 10.085 1.00 51.19 183 THR A CA 1
ATOM 1456 C C . THR A 1 183 ? -8.310 -25.561 8.806 1.00 51.19 183 THR A C 1
ATOM 1458 O O . THR A 1 183 ? -9.324 -26.232 8.886 1.00 51.19 183 THR A O 1
ATOM 1461 N N . ARG A 1 184 ? -7.697 -25.374 7.627 1.00 52.06 184 ARG A N 1
ATOM 1462 C CA . ARG A 1 184 ? -8.158 -26.012 6.370 1.00 52.06 184 ARG A CA 1
ATOM 1463 C C . ARG A 1 184 ? -7.765 -27.487 6.203 1.00 52.06 184 ARG A C 1
ATOM 1465 O O . ARG A 1 184 ? -8.131 -28.093 5.201 1.00 52.06 184 ARG A O 1
ATOM 1472 N N . LYS A 1 185 ? -6.957 -28.043 7.109 1.00 51.78 185 LYS A N 1
ATOM 1473 C CA . LYS A 1 185 ? -6.456 -29.429 7.034 1.00 51.78 185 LYS A CA 1
ATOM 1474 C C . LYS A 1 185 ? -6.971 -30.339 8.157 1.00 51.78 185 LYS A C 1
ATOM 1476 O O . LYS A 1 185 ? -6.541 -31.489 8.205 1.00 51.78 185 LYS A O 1
ATOM 1481 N N . GLY A 1 186 ? -7.821 -29.829 9.045 1.00 44.19 186 GLY A N 1
ATOM 1482 C CA . GLY A 1 186 ? -8.535 -30.604 10.064 1.00 44.19 186 GLY A CA 1
ATOM 1483 C C . GLY A 1 186 ? -10.015 -30.625 9.740 1.00 44.19 186 GLY A C 1
ATOM 1484 O O . GLY A 1 186 ? -10.640 -31.661 10.035 1.00 44.19 186 GLY A O 1
#

Sequence (186 aa):
MSEADAWLAFSRAADILTVLAAAIAILGVLAAWLSRPRLTIHPFVDQSGLTVSIINSRGSRPAYNLDWVWEGLNDLGEARHGTGEPWQNSLHPGEGRTLYLYAVNTNLDHEADARDVTLPQLVPDEGALVVFRWRHPVLTWVRAWVMLRWTRTAREASKPPEVLRGMAAWCAYRTAHKYERKTRKG

Secondary structure (DSSP, 8-state):
--HHHHHHHHHHHHHHHHHHHHHHHHHHHHHHHHT---EEEEEEE-SSEEEEEEEEPTTSPPEEEEEEEEEEE-TTS-EEEEEEEEEEEEE-TT-EEEEEEESS---------TT-EEEPPPPTT-EEEEEEEEE-SSSTTSEEEEEEEE-HHHHHTTPPPEEE-HHHHHHHHHHHTTTHHHHTT-

Foldseek 3Di:
DDPVVVVVVVVVVVVVVVVVVVVCVVVLVVCLVQQWFDWDWDWDADPFGIKIKIATAANHAKWAQKKKKKFWAALQLAGDDIDIDRQDGIAGHGDMEMEDAGQDPDPDPPPRPPNYYYDDHHDLRTKMKMKIWTQRSRNRVDIDIKMWTGGSVCVVVVHTTDIDDDPRVVVSVCRHCVVVVVVVVD

pLDDT: mean 81.78, std 12.75, range [44.0, 94.75]

Radius of gyration: 23.58 Å; chains: 1; bounding box: 67×46×71 Å